Protein AF-A0A7R9DSB8-F1 (afdb_monomer_lite)

Radius of gyration: 21.38 Å; chains: 1; bounding box: 62×58×58 Å

Foldseek 3Di:
DDWDWDDDPNDIDTPGDPDDDPDDDDDDDDDDDLLLLLFLLLLQLVVCLVLLFAEEEEDQCVVVVPHVVSSVVSNVVCCVPPPVVSCVVSVYYYDYDYLVVVVVVQQQAQARHEYEYAAVSLVVVLQVLQVLLPHQQQKWKKWATSVRQDIATAQRDDDPVVQVVCVVVVHDHDDDCSSVVSRVLVVQCSVCVVVVPVVSNVCSVVCVVPPDPPPPPPQSADVVGGGRYFHWYWYFDDDDPDDDDDDDDDDRTTIITITGPDDDDD

Structure (mmCIF, N/CA/C/O backbone):
data_AF-A0A7R9DSB8-F1
#
_entry.id   AF-A0A7R9DSB8-F1
#
loop_
_atom_site.group_PDB
_atom_site.id
_atom_site.type_symbol
_atom_site.label_atom_id
_atom_site.label_alt_id
_atom_site.label_comp_id
_atom_site.label_asym_id
_atom_site.label_entity_id
_atom_site.label_seq_id
_atom_site.pdbx_PDB_ins_code
_atom_site.Cartn_x
_atom_site.Cartn_y
_atom_site.Cartn_z
_atom_site.occupancy
_atom_site.B_iso_or_equiv
_atom_site.auth_seq_id
_atom_site.auth_comp_id
_atom_site.auth_asym_id
_atom_site.auth_atom_id
_atom_site.pdbx_PDB_model_num
ATOM 1 N N . MET A 1 1 ? -16.574 19.931 23.760 1.00 85.69 1 MET A N 1
ATOM 2 C CA . MET A 1 1 ? -17.086 18.549 23.761 1.00 85.69 1 MET A CA 1
ATOM 3 C C . MET A 1 1 ? -17.064 18.017 22.340 1.00 85.69 1 MET A C 1
ATOM 5 O O . MET A 1 1 ? -17.341 18.772 21.414 1.00 85.69 1 MET A O 1
ATOM 9 N N . VAL A 1 2 ? -16.686 16.757 22.176 1.00 91.00 2 VAL A N 1
ATOM 10 C CA . VAL A 1 2 ? -16.618 16.027 20.911 1.00 91.00 2 VAL A CA 1
ATOM 11 C C . VAL A 1 2 ? -17.475 14.790 21.088 1.00 91.00 2 VAL A C 1
ATOM 13 O O . VAL A 1 2 ? -17.248 14.019 22.016 1.00 91.00 2 VAL A O 1
ATOM 16 N N . GLU A 1 3 ? -18.428 14.589 20.191 1.00 91.31 3 GLU A N 1
ATOM 17 C CA . GLU A 1 3 ? -19.316 13.430 20.195 1.00 91.31 3 GLU A CA 1
ATOM 18 C C . GLU A 1 3 ? -19.242 12.727 18.847 1.00 91.31 3 GLU A C 1
ATOM 20 O O . GLU A 1 3 ? -19.126 13.369 17.798 1.00 91.31 3 GLU A O 1
ATOM 25 N N . LEU A 1 4 ? -19.327 11.400 18.873 1.00 89.25 4 LEU A N 1
ATOM 26 C CA . LEU A 1 4 ? -19.440 10.606 17.662 1.00 89.25 4 LEU A CA 1
ATOM 27 C C . LEU A 1 4 ? -20.911 10.274 17.427 1.00 89.25 4 LEU A C 1
ATOM 29 O O . LEU A 1 4 ? -21.553 9.647 18.265 1.00 89.25 4 LEU A O 1
ATOM 33 N N . VAL A 1 5 ? -21.446 10.678 16.275 1.00 89.69 5 VAL A N 1
ATOM 34 C CA . VAL A 1 5 ? -22.861 10.489 15.936 1.00 89.69 5 VAL A CA 1
ATOM 35 C C . VAL A 1 5 ? -22.984 9.704 14.637 1.00 89.69 5 VAL A C 1
ATOM 37 O O . VAL A 1 5 ? -22.462 10.115 13.602 1.00 89.69 5 VAL A O 1
ATOM 40 N N . PHE A 1 6 ? -23.707 8.588 14.681 1.00 87.50 6 PHE A N 1
ATOM 41 C CA . PHE A 1 6 ? -24.053 7.778 13.522 1.00 87.50 6 PHE A CA 1
ATOM 42 C C . PHE A 1 6 ? -25.472 8.107 13.052 1.00 87.50 6 PHE A C 1
ATOM 44 O O . PHE A 1 6 ? -26.418 8.120 13.836 1.00 87.50 6 PHE A O 1
ATOM 51 N N . LYS A 1 7 ? -25.640 8.393 11.758 1.00 89.81 7 LYS A N 1
ATOM 52 C CA . LYS A 1 7 ? -26.945 8.719 11.165 1.00 89.81 7 LYS A CA 1
ATOM 53 C C . LYS A 1 7 ? -27.246 7.768 10.018 1.00 89.81 7 LYS A C 1
ATOM 55 O O . LYS A 1 7 ? -26.471 7.693 9.071 1.00 89.81 7 LYS A O 1
ATOM 60 N N . SER A 1 8 ? -28.380 7.072 10.081 1.00 88.06 8 SER A N 1
ATOM 61 C CA . SER A 1 8 ? -28.815 6.145 9.033 1.00 88.06 8 SER A CA 1
ATOM 62 C C . SER A 1 8 ? -30.339 6.101 8.921 1.00 88.06 8 SER A C 1
ATOM 64 O O . SER A 1 8 ? -31.036 5.926 9.919 1.00 88.06 8 SER A O 1
ATOM 66 N N . GLY A 1 9 ? -30.872 6.282 7.706 1.00 81.56 9 GLY A N 1
ATOM 67 C CA . GLY A 1 9 ? -32.309 6.146 7.421 1.00 81.56 9 GLY A CA 1
ATOM 68 C C . GLY A 1 9 ? -33.225 7.046 8.264 1.00 81.56 9 GLY A C 1
ATOM 69 O O . GLY A 1 9 ? -34.293 6.610 8.679 1.00 81.56 9 GLY A O 1
ATOM 70 N N . GLY A 1 10 ? -32.789 8.268 8.587 1.00 83.62 10 GLY A N 1
ATOM 71 C CA . GLY A 1 10 ? -33.529 9.201 9.451 1.00 83.62 10 GLY A CA 1
ATOM 72 C C . GLY A 1 10 ? -33.374 8.949 10.957 1.00 83.62 10 GLY A C 1
ATOM 73 O O . GLY A 1 10 ? -33.797 9.783 11.753 1.00 83.62 10 GLY A O 1
ATOM 74 N N . LYS A 1 11 ? -32.718 7.856 11.366 1.00 83.00 11 LYS A N 1
ATOM 75 C CA . LYS A 1 11 ? -32.326 7.618 12.760 1.00 83.00 11 LYS A CA 1
ATOM 76 C C . LYS A 1 11 ? -30.968 8.256 13.032 1.00 83.00 11 LYS A C 1
ATOM 78 O O . LYS A 1 11 ? -30.041 8.120 12.235 1.00 83.00 11 LYS A O 1
ATOM 83 N N . THR A 1 12 ? -30.871 8.954 14.158 1.00 87.50 12 THR A N 1
ATOM 84 C CA . THR A 1 12 ? -29.621 9.504 14.688 1.00 87.50 12 THR A CA 1
ATOM 85 C C . THR A 1 12 ? -29.305 8.779 15.987 1.00 87.50 12 THR A C 1
ATOM 87 O O . THR A 1 12 ? -30.125 8.783 16.900 1.00 87.50 12 THR A O 1
ATOM 90 N N . GLU A 1 13 ? -28.134 8.161 16.055 1.00 87.38 13 GLU A N 1
ATOM 91 C CA . GLU A 1 13 ? -27.603 7.486 17.233 1.00 87.38 13 GLU A CA 1
ATOM 92 C C . GLU A 1 13 ? -26.311 8.188 17.653 1.00 87.38 13 GLU A C 1
ATOM 94 O O . GLU A 1 13 ? -25.366 8.295 16.871 1.00 87.38 13 GLU A O 1
ATOM 99 N N . VAL A 1 14 ? -26.264 8.702 18.881 1.00 80.19 14 VAL A N 1
ATOM 100 C CA . VAL A 1 14 ? -25.019 9.212 19.465 1.00 80.19 14 VAL A CA 1
ATOM 101 C C . VAL A 1 14 ? -24.257 8.002 20.000 1.00 80.19 14 VAL A C 1
ATOM 103 O O . VAL A 1 14 ? -24.693 7.372 20.958 1.00 80.19 14 VAL A O 1
ATOM 106 N N . LEU A 1 15 ? -23.141 7.657 19.357 1.00 80.19 15 LEU A N 1
ATOM 107 C CA . LEU A 1 15 ? -22.296 6.519 19.732 1.00 80.19 15 LEU A CA 1
ATOM 108 C C . LEU A 1 15 ? -21.517 6.776 21.032 1.00 80.19 15 LEU A C 1
ATOM 110 O O . LEU A 1 15 ? -21.046 5.827 21.656 1.00 80.19 15 LEU A O 1
ATOM 114 N N . GLY A 1 16 ? -21.387 8.042 21.435 1.00 81.12 16 GLY A N 1
ATOM 115 C CA . GLY A 1 16 ? -20.860 8.449 22.733 1.00 81.12 16 GLY A CA 1
ATOM 116 C C . GLY A 1 16 ? -20.097 9.772 22.694 1.00 81.12 16 GLY A C 1
ATOM 117 O O . GLY A 1 16 ? -19.744 10.282 21.624 1.00 81.12 16 GLY A O 1
ATOM 118 N N . GLU A 1 17 ? -19.820 10.302 23.884 1.00 88.19 17 GLU A N 1
ATOM 119 C CA . GLU A 1 17 ? -18.849 11.378 24.075 1.00 88.19 17 GLU A CA 1
ATOM 120 C C . GLU A 1 17 ? -17.436 10.824 23.844 1.00 88.19 17 GLU A C 1
ATOM 122 O O . GLU A 1 17 ? -17.035 9.823 24.437 1.00 88.19 17 GLU A O 1
ATOM 127 N N . VAL A 1 18 ? -16.687 11.464 22.948 1.00 89.25 18 VAL A N 1
ATOM 128 C CA . VAL A 1 18 ? -15.292 11.124 22.651 1.00 89.25 18 VAL A CA 1
ATOM 129 C C . VAL A 1 18 ? -14.362 11.832 23.631 1.00 89.25 18 VAL A C 1
ATOM 131 O O . VAL A 1 18 ? -13.459 11.204 24.178 1.00 89.25 18 VAL A O 1
ATOM 134 N N . TYR A 1 19 ? -14.552 13.142 23.821 1.00 92.94 19 TYR A N 1
ATOM 135 C CA . TYR A 1 19 ? -13.719 13.953 24.709 1.00 92.94 19 TYR A CA 1
ATOM 136 C C . TYR A 1 19 ? -14.338 15.327 24.990 1.00 92.94 19 TYR A C 1
ATOM 138 O O . TYR A 1 19 ? -14.935 15.942 24.100 1.00 92.94 19 TYR A O 1
ATOM 146 N N . THR A 1 20 ? -14.091 15.883 26.175 1.00 94.31 20 THR A N 1
ATOM 147 C CA . THR A 1 20 ? -14.394 17.283 26.490 1.00 94.31 20 THR A CA 1
ATOM 148 C C . THR A 1 20 ? -13.114 18.074 26.730 1.00 94.31 20 THR A C 1
ATOM 150 O O . THR A 1 20 ? -12.364 17.811 27.661 1.00 94.31 20 THR A O 1
ATOM 153 N N . PHE A 1 21 ? -12.873 19.055 25.857 1.00 94.31 21 PHE A N 1
ATOM 154 C CA . PHE A 1 21 ? -11.739 19.970 25.935 1.00 94.31 21 PHE A CA 1
ATOM 155 C C . PHE A 1 21 ? -11.857 20.927 27.125 1.00 94.31 21 PHE A C 1
ATOM 157 O O . PHE A 1 21 ? -12.858 21.631 27.252 1.00 94.31 21 PHE A O 1
ATOM 164 N N . ASP A 1 22 ? -10.803 20.985 27.933 1.00 94.81 22 ASP A N 1
ATOM 165 C CA . ASP A 1 22 ? -10.562 21.977 28.989 1.00 94.81 22 ASP A CA 1
ATOM 166 C C . ASP A 1 22 ? -9.723 23.177 28.496 1.00 94.81 22 ASP A C 1
ATOM 168 O O . ASP A 1 22 ? -9.614 24.202 29.166 1.00 94.81 22 ASP A O 1
ATOM 172 N N . SER A 1 23 ? -9.142 23.052 27.302 1.00 95.56 23 SER A N 1
ATOM 173 C CA . SER A 1 23 ? -8.258 24.005 26.633 1.00 95.56 23 SER A CA 1
ATOM 174 C C . SER A 1 23 ? -8.308 23.783 25.108 1.00 95.56 23 SER A C 1
ATOM 176 O O . SER A 1 23 ? -8.844 22.765 24.657 1.00 95.56 23 SER A O 1
ATOM 178 N N . PRO A 1 24 ? -7.813 24.715 24.267 1.00 95.19 24 PRO A N 1
ATOM 179 C CA . PRO A 1 24 ? -7.804 24.521 22.816 1.00 95.19 24 PRO A CA 1
ATOM 180 C C . PRO A 1 24 ? -7.087 23.224 22.407 1.00 95.19 24 PRO A C 1
ATOM 182 O O . PRO A 1 24 ? -5.961 22.973 22.825 1.00 95.19 24 PRO A O 1
ATOM 185 N N . GLY A 1 25 ? -7.718 22.421 21.548 1.00 92.25 25 GLY A N 1
ATOM 186 C CA . GLY A 1 25 ? -7.169 21.148 21.082 1.00 92.25 25 GLY A CA 1
ATOM 187 C C . GLY A 1 25 ? -7.739 20.709 19.734 1.00 92.25 25 GLY A C 1
ATOM 188 O O . GLY A 1 25 ? -8.480 21.449 19.087 1.00 92.25 25 GLY A O 1
ATOM 189 N N . VAL A 1 26 ? -7.358 19.508 19.289 1.00 93.62 26 VAL A N 1
ATOM 190 C CA . VAL A 1 26 ? -7.680 18.974 17.954 1.00 93.62 26 VAL A CA 1
ATOM 191 C C . VAL A 1 26 ? -8.176 17.528 18.026 1.00 93.62 26 VAL A C 1
ATOM 193 O O . VAL A 1 26 ? -7.808 16.786 18.934 1.00 93.62 26 VAL A O 1
ATOM 196 N N . VAL A 1 27 ? -9.001 17.122 17.056 1.00 91.81 27 VAL A N 1
ATOM 197 C CA . VAL A 1 27 ? -9.513 15.748 16.898 1.00 91.81 27 VAL A CA 1
ATOM 198 C C . VAL A 1 27 ? -9.282 15.271 15.472 1.00 91.81 27 VAL A C 1
ATOM 200 O O . VAL A 1 27 ? -9.459 16.033 14.524 1.00 91.81 27 VAL A O 1
ATOM 203 N N . LEU A 1 28 ? -8.942 13.990 15.330 1.00 88.88 28 LEU A N 1
ATOM 204 C CA . LEU A 1 28 ? -8.838 13.294 14.053 1.00 88.88 28 LEU A CA 1
ATOM 205 C C . LEU A 1 28 ? -9.862 12.154 13.996 1.00 88.88 28 LEU A C 1
ATOM 207 O O . LEU A 1 28 ? -9.950 11.350 14.922 1.00 88.88 28 LEU A O 1
ATOM 211 N N . ALA A 1 29 ? -10.594 12.059 12.888 1.00 85.62 29 ALA A N 1
ATOM 212 C CA . ALA A 1 29 ? -11.451 10.922 12.568 1.00 85.62 29 ALA A CA 1
ATOM 213 C C . ALA A 1 29 ? -10.976 10.275 11.263 1.00 85.62 29 ALA A C 1
ATOM 215 O O . ALA A 1 29 ? -10.678 10.967 10.290 1.00 85.62 29 ALA A O 1
ATOM 216 N N . MET A 1 30 ? -10.915 8.945 11.243 1.00 84.75 30 MET A N 1
ATOM 217 C CA . MET A 1 30 ? -10.486 8.152 10.090 1.00 84.75 30 MET A CA 1
ATOM 218 C C . MET A 1 30 ? -11.495 7.033 9.843 1.00 84.75 30 MET A C 1
ATOM 220 O O . MET A 1 30 ? -12.025 6.454 10.791 1.00 84.75 30 MET A O 1
ATOM 224 N N . TYR A 1 31 ? -11.755 6.715 8.576 1.00 85.50 31 TYR A N 1
ATOM 225 C CA . TYR A 1 31 ? -12.647 5.623 8.201 1.00 85.50 31 TYR A CA 1
ATOM 226 C C . TYR A 1 31 ? -12.156 4.927 6.935 1.00 85.50 31 TYR A C 1
ATOM 228 O O . TYR A 1 31 ? -11.574 5.550 6.049 1.00 85.50 31 TYR A O 1
ATOM 236 N N . ASN A 1 32 ? -12.463 3.636 6.839 1.00 89.19 32 ASN A N 1
ATOM 237 C CA . ASN A 1 32 ? -12.324 2.848 5.624 1.00 89.19 32 ASN A CA 1
ATOM 238 C C . ASN A 1 32 ? -13.536 1.938 5.492 1.00 89.19 32 ASN A C 1
ATOM 240 O O . ASN A 1 32 ? -14.127 1.518 6.485 1.00 89.19 32 ASN A O 1
ATOM 244 N N . THR A 1 33 ? -13.903 1.639 4.252 1.00 89.62 33 THR A N 1
ATOM 245 C CA . THR A 1 33 ? -14.970 0.679 3.963 1.00 89.62 33 THR A CA 1
ATOM 246 C C . THR A 1 33 ? -14.363 -0.696 3.741 1.00 89.62 33 THR A C 1
ATOM 248 O O . THR A 1 33 ? -13.279 -0.798 3.162 1.00 89.62 33 THR A O 1
ATOM 251 N N . ASP A 1 34 ? -15.080 -1.758 4.101 1.00 91.56 34 ASP A N 1
ATOM 252 C CA . ASP A 1 34 ? -14.636 -3.125 3.810 1.00 91.56 34 ASP A CA 1
ATOM 253 C C . ASP A 1 34 ? -14.322 -3.302 2.319 1.00 91.56 34 ASP A C 1
ATOM 255 O O . ASP A 1 34 ? -13.277 -3.841 1.974 1.00 91.56 34 ASP A O 1
ATOM 259 N N . LYS A 1 35 ? -15.149 -2.733 1.429 1.00 89.25 35 LYS A N 1
ATOM 260 C CA . LYS A 1 35 ? -14.905 -2.737 -0.022 1.00 89.25 35 LYS A CA 1
ATOM 261 C C . LYS A 1 35 ? -13.534 -2.150 -0.382 1.00 89.25 35 LYS A C 1
ATOM 263 O O . LYS A 1 35 ? -12.820 -2.727 -1.197 1.00 89.25 35 LYS A O 1
ATOM 268 N N . SER A 1 36 ? -13.156 -1.017 0.217 1.00 86.31 36 SER A N 1
ATOM 269 C CA . SER A 1 36 ? -11.840 -0.402 -0.024 1.00 86.31 36 SER A CA 1
ATOM 270 C C . SER A 1 36 ? -10.685 -1.256 0.507 1.00 86.31 36 SER A C 1
ATOM 272 O O . SER A 1 36 ? -9.657 -1.365 -0.155 1.00 86.31 36 SER A O 1
ATOM 274 N N . ILE A 1 37 ? -10.868 -1.917 1.654 1.00 91.06 37 ILE A N 1
ATOM 275 C CA . ILE A 1 37 ? -9.857 -2.804 2.242 1.00 91.06 37 ILE A CA 1
ATOM 276 C C . ILE A 1 37 ? -9.677 -4.052 1.369 1.00 91.06 37 ILE A C 1
ATOM 278 O O . ILE A 1 37 ? -8.550 -4.446 1.085 1.00 91.06 37 ILE A O 1
ATOM 282 N N . GLN A 1 38 ? -10.776 -4.637 0.885 1.00 91.94 38 GLN A N 1
ATOM 283 C CA . GLN A 1 38 ? -10.755 -5.790 -0.016 1.00 91.94 38 GLN A CA 1
ATOM 284 C C . GLN A 1 38 ? -10.049 -5.458 -1.336 1.00 91.94 38 GLN A C 1
ATOM 286 O O . GLN A 1 38 ? -9.175 -6.202 -1.778 1.00 91.94 38 GLN A O 1
ATOM 291 N N . ALA A 1 39 ? -10.383 -4.314 -1.943 1.00 86.75 39 ALA A N 1
ATOM 292 C CA . ALA A 1 39 ? -9.722 -3.810 -3.146 1.00 86.75 39 ALA A CA 1
ATOM 293 C C . ALA A 1 39 ? -8.205 -3.654 -2.941 1.00 86.75 39 ALA A C 1
ATOM 295 O O . ALA A 1 39 ? -7.413 -4.135 -3.754 1.00 86.75 39 ALA A O 1
ATOM 296 N N . PHE A 1 40 ? -7.808 -3.045 -1.822 1.00 87.69 40 PHE A N 1
ATOM 297 C CA . PHE A 1 40 ? -6.407 -2.892 -1.442 1.00 87.69 40 PHE A CA 1
ATOM 298 C C . PHE A 1 40 ? -5.704 -4.246 -1.250 1.00 87.69 40 PHE A C 1
ATOM 300 O O . PHE A 1 40 ? -4.579 -4.420 -1.723 1.00 87.69 40 PHE A O 1
ATOM 307 N N . ALA A 1 41 ? -6.366 -5.226 -0.630 1.00 92.56 41 ALA A N 1
ATOM 308 C CA . ALA A 1 41 ? -5.818 -6.567 -0.452 1.00 92.56 41 ALA A CA 1
ATOM 309 C C . ALA A 1 41 ? -5.588 -7.270 -1.797 1.00 92.56 41 ALA A C 1
ATOM 311 O O . ALA A 1 41 ? -4.480 -7.730 -2.067 1.00 92.56 41 ALA A O 1
ATOM 312 N N . HIS A 1 42 ? -6.593 -7.289 -2.680 1.00 91.44 42 HIS A N 1
ATOM 313 C CA . HIS A 1 42 ? -6.479 -7.891 -4.014 1.00 91.44 42 HIS A CA 1
ATOM 314 C C . HIS A 1 42 ? -5.338 -7.284 -4.834 1.00 91.44 42 HIS A C 1
ATOM 316 O O . HIS A 1 42 ? -4.541 -8.025 -5.412 1.00 91.44 42 HIS A O 1
ATOM 322 N N . ALA A 1 43 ? -5.221 -5.952 -4.842 1.00 86.81 43 ALA A N 1
ATOM 323 C CA . ALA A 1 43 ? -4.117 -5.271 -5.513 1.00 86.81 43 ALA A CA 1
ATOM 324 C C . ALA A 1 43 ? -2.759 -5.725 -4.949 1.00 86.81 43 ALA A C 1
ATOM 326 O O . ALA A 1 43 ? -1.822 -5.976 -5.708 1.00 86.81 43 ALA A O 1
ATOM 327 N N . ASN A 1 44 ? -2.667 -5.901 -3.628 1.00 90.00 44 ASN A N 1
ATOM 328 C CA . ASN A 1 44 ? -1.441 -6.346 -2.981 1.00 90.00 44 ASN A CA 1
ATOM 329 C C . ASN A 1 44 ? -1.029 -7.773 -3.338 1.00 90.00 44 ASN A C 1
ATOM 331 O O . ASN A 1 44 ? 0.118 -8.010 -3.723 1.00 90.00 44 ASN A O 1
ATOM 335 N N . PHE A 1 45 ? -1.971 -8.712 -3.256 1.00 93.69 45 PHE A N 1
ATOM 336 C CA . PHE A 1 45 ? -1.721 -10.108 -3.606 1.00 93.69 45 PHE A CA 1
ATOM 337 C C . PHE A 1 45 ? -1.314 -10.258 -5.075 1.00 93.69 45 PHE A C 1
ATOM 339 O O . PHE A 1 45 ? -0.344 -10.952 -5.371 1.00 93.69 45 PHE A O 1
ATOM 346 N N . GLN A 1 46 ? -1.990 -9.562 -5.995 1.00 88.88 46 GLN A N 1
ATOM 347 C CA . GLN A 1 46 ? -1.647 -9.603 -7.421 1.00 88.88 46 GLN A CA 1
ATOM 348 C C . GLN A 1 46 ? -0.230 -9.093 -7.699 1.00 88.88 46 GLN A C 1
ATOM 350 O O . GLN A 1 46 ? 0.494 -9.678 -8.507 1.00 88.88 46 GLN A O 1
ATOM 355 N N . VAL A 1 47 ? 0.196 -8.017 -7.033 1.00 86.12 47 VAL A N 1
ATOM 356 C CA . VAL A 1 47 ? 1.557 -7.497 -7.214 1.00 86.12 47 VAL A CA 1
ATOM 357 C C . VAL A 1 47 ? 2.598 -8.440 -6.623 1.00 86.12 47 VAL A C 1
ATOM 359 O O . VAL A 1 47 ? 3.600 -8.702 -7.289 1.00 86.12 47 VAL A O 1
ATOM 362 N N . ALA A 1 48 ? 2.350 -9.004 -5.440 1.00 91.00 48 ALA A N 1
ATOM 363 C CA . ALA A 1 48 ? 3.213 -10.021 -4.841 1.00 91.00 48 ALA A CA 1
ATOM 364 C C . ALA A 1 48 ? 3.400 -11.228 -5.780 1.00 91.00 48 ALA A C 1
ATOM 366 O O . ALA A 1 48 ? 4.527 -11.634 -6.063 1.00 91.00 48 ALA A O 1
ATOM 367 N N . ILE A 1 49 ? 2.311 -11.714 -6.381 1.00 92.00 49 ILE A N 1
ATOM 368 C CA . ILE A 1 49 ? 2.305 -12.790 -7.384 1.00 92.00 49 ILE A CA 1
ATOM 369 C C . ILE A 1 49 ? 3.096 -12.423 -8.643 1.00 92.00 49 ILE A C 1
ATOM 371 O O . ILE A 1 49 ? 3.900 -13.228 -9.130 1.00 92.00 49 ILE A O 1
ATOM 375 N N . LYS A 1 50 ? 2.868 -11.218 -9.183 1.00 86.75 50 LYS A N 1
ATOM 376 C CA . LYS A 1 50 ? 3.524 -10.722 -10.403 1.00 86.75 50 LYS A CA 1
ATOM 377 C C . LYS A 1 50 ? 5.028 -10.557 -10.202 1.00 86.75 50 LYS A C 1
ATOM 379 O O . LYS A 1 50 ? 5.802 -10.849 -11.108 1.00 86.75 50 LYS A O 1
ATOM 384 N N . LYS A 1 51 ? 5.437 -10.078 -9.026 1.00 84.44 51 LYS A N 1
ATOM 385 C CA . LYS A 1 51 ? 6.843 -9.874 -8.648 1.00 84.44 51 LYS A CA 1
ATOM 386 C C . LYS A 1 51 ? 7.504 -11.138 -8.098 1.00 84.44 51 LYS A C 1
ATOM 388 O O . LYS A 1 51 ? 8.722 -11.163 -7.980 1.00 84.44 51 LYS A O 1
ATOM 393 N N . ASN A 1 52 ? 6.716 -12.172 -7.808 1.00 92.88 52 ASN A N 1
ATOM 394 C CA . ASN A 1 52 ? 7.154 -13.391 -7.141 1.00 92.88 52 ASN A CA 1
ATOM 395 C C . ASN A 1 52 ? 7.821 -13.118 -5.782 1.00 92.88 52 ASN A C 1
ATOM 397 O O . ASN A 1 52 ? 8.876 -13.671 -5.477 1.00 92.88 52 ASN A O 1
ATOM 401 N N . TYR A 1 53 ? 7.205 -12.247 -4.983 1.00 93.56 53 TYR A N 1
ATOM 402 C CA . TYR A 1 53 ? 7.679 -11.852 -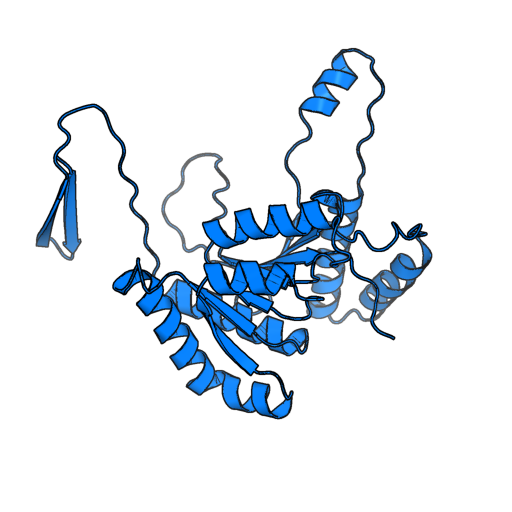3.658 1.00 93.56 53 TYR A CA 1
ATOM 403 C C . TYR A 1 53 ? 6.655 -12.199 -2.573 1.00 93.56 53 TYR A C 1
ATOM 405 O O . TYR A 1 53 ? 5.455 -12.167 -2.847 1.00 93.56 53 TYR A O 1
ATOM 413 N N . PRO A 1 54 ? 7.098 -12.495 -1.337 1.00 95.44 54 PRO A N 1
ATOM 414 C CA . PRO A 1 54 ? 6.194 -12.598 -0.201 1.00 95.44 54 PRO A CA 1
ATOM 415 C C . PRO A 1 54 ? 5.485 -11.263 0.064 1.00 95.44 54 PRO A C 1
ATOM 417 O O . PRO A 1 54 ? 6.013 -10.190 -0.242 1.00 95.44 54 PRO A O 1
ATOM 420 N N . LEU A 1 55 ? 4.289 -11.346 0.648 1.00 96.50 55 LEU A N 1
ATOM 421 C CA . LEU A 1 55 ? 3.462 -10.204 1.029 1.00 96.50 55 LEU A CA 1
ATOM 422 C C . LEU A 1 55 ? 3.374 -10.096 2.549 1.00 96.50 55 LEU A C 1
ATOM 424 O O . LEU A 1 55 ? 2.972 -11.042 3.222 1.00 96.50 55 LEU A O 1
ATOM 428 N N . ILE A 1 56 ? 3.668 -8.916 3.079 1.00 96.38 56 ILE A N 1
ATOM 429 C CA . ILE A 1 56 ? 3.586 -8.633 4.508 1.00 96.38 56 ILE A CA 1
ATOM 430 C C . ILE A 1 56 ? 2.613 -7.477 4.714 1.00 96.38 56 ILE A C 1
ATOM 432 O O . ILE A 1 56 ? 2.887 -6.359 4.281 1.00 96.38 56 ILE A O 1
ATOM 436 N N . LEU A 1 57 ? 1.479 -7.729 5.372 1.00 97.06 57 LEU A N 1
ATOM 437 C CA . LEU A 1 57 ? 0.604 -6.662 5.862 1.00 97.06 57 LEU A CA 1
ATOM 438 C C . LEU A 1 57 ? 1.095 -6.209 7.230 1.00 97.06 57 LEU A C 1
ATOM 440 O O . LEU A 1 57 ? 1.207 -7.024 8.146 1.00 97.06 57 LEU A O 1
ATOM 444 N N . SER A 1 58 ? 1.297 -4.904 7.403 1.00 95.19 58 SER A N 1
ATOM 445 C CA . SER A 1 58 ? 1.622 -4.348 8.711 1.00 95.19 58 SER A CA 1
ATOM 446 C C . SER A 1 58 ? 0.558 -3.426 9.264 1.00 95.19 58 SER A C 1
ATOM 448 O O . SER A 1 58 ? 0.089 -2.505 8.599 1.00 95.19 58 SER A O 1
ATOM 450 N N . THR A 1 59 ? 0.206 -3.655 10.528 1.00 94.75 59 THR A N 1
ATOM 451 C CA . THR A 1 59 ? -0.727 -2.804 11.273 1.00 94.75 59 THR A CA 1
ATOM 452 C C . THR A 1 59 ? -0.278 -2.639 12.726 1.00 94.75 59 THR A C 1
ATOM 454 O O . THR A 1 59 ? 0.709 -3.229 13.158 1.00 94.75 59 THR A O 1
ATOM 457 N N . LYS A 1 60 ? -0.992 -1.831 13.510 1.00 93.56 60 LYS A N 1
ATOM 458 C CA . LYS A 1 60 ? -0.809 -1.698 14.958 1.00 93.56 60 LYS A CA 1
ATOM 459 C C . LYS A 1 60 ? -2.088 -2.127 15.683 1.00 93.56 60 LYS A C 1
ATOM 461 O O . LYS A 1 60 ? -2.624 -1.406 16.525 1.00 93.56 60 LYS A O 1
ATOM 466 N N . ASN A 1 61 ? -2.586 -3.327 15.373 1.00 89.94 61 ASN A N 1
ATOM 467 C CA . ASN A 1 61 ? -3.831 -3.872 15.936 1.00 89.94 61 ASN A CA 1
ATOM 468 C C . ASN A 1 61 ? -3.793 -4.116 17.457 1.00 89.94 61 ASN A C 1
ATOM 470 O O . ASN A 1 61 ? -4.837 -4.352 18.057 1.00 89.94 61 ASN A O 1
ATOM 474 N N . THR A 1 62 ? -2.634 -4.023 18.109 1.00 88.88 62 THR A N 1
ATOM 475 C CA . THR A 1 62 ? -2.544 -3.987 19.578 1.00 88.88 62 THR A CA 1
ATOM 476 C C . THR A 1 62 ? -3.097 -2.684 20.165 1.00 88.88 62 THR A C 1
ATOM 478 O O . THR A 1 62 ? -3.689 -2.712 21.244 1.00 88.88 62 THR A O 1
ATOM 481 N N . ILE A 1 63 ? -2.963 -1.571 19.433 1.00 91.62 63 ILE A N 1
ATOM 482 C CA . ILE A 1 63 ? -3.466 -0.240 19.800 1.00 91.62 63 ILE A CA 1
ATOM 483 C C . ILE A 1 63 ? -4.831 0.006 19.147 1.00 91.62 63 ILE A C 1
ATOM 485 O O . ILE A 1 63 ? -5.816 0.277 19.830 1.00 91.62 63 ILE A O 1
ATOM 489 N N . LEU A 1 64 ? -4.929 -0.172 17.827 1.00 90.31 64 LEU A N 1
ATOM 490 C CA . LEU A 1 64 ? -6.153 0.045 17.052 1.00 90.31 64 LEU A CA 1
ATOM 491 C C . LEU A 1 64 ? -6.929 -1.262 16.851 1.00 90.31 64 LEU A C 1
ATOM 493 O O . LEU A 1 64 ? -7.183 -1.679 15.724 1.00 90.31 64 LEU A O 1
ATOM 497 N N . LYS A 1 65 ? -7.324 -1.920 17.949 1.00 90.56 65 LYS A N 1
ATOM 498 C CA . LYS A 1 65 ? -7.895 -3.285 17.935 1.00 90.56 65 LYS A CA 1
ATOM 499 C C . LYS A 1 65 ? -9.008 -3.500 16.912 1.00 90.56 65 LYS A C 1
ATOM 501 O O . LYS A 1 65 ? -8.976 -4.486 16.188 1.00 90.56 65 LYS A O 1
ATOM 506 N N . ARG A 1 66 ? -9.986 -2.590 16.847 1.00 90.56 66 ARG A N 1
ATOM 507 C CA . ARG A 1 66 ? -11.125 -2.719 15.922 1.00 90.56 66 ARG A CA 1
ATOM 508 C C . ARG A 1 66 ? -10.752 -2.338 14.493 1.00 90.56 66 ARG A C 1
ATOM 510 O O . ARG A 1 66 ? -11.010 -3.099 13.572 1.00 90.56 66 ARG A O 1
ATOM 517 N N . TYR A 1 67 ? -10.142 -1.169 14.322 1.00 91.69 67 TYR A N 1
ATOM 518 C CA . TYR A 1 67 ? -9.846 -0.618 13.001 1.00 91.69 67 TYR A CA 1
ATOM 519 C C . TYR A 1 67 ? -8.767 -1.438 12.277 1.00 91.69 67 TYR A C 1
ATOM 521 O O . TYR A 1 67 ? -9.025 -1.982 11.209 1.00 91.69 67 TYR A O 1
ATOM 529 N N . ASP A 1 68 ? -7.605 -1.646 12.899 1.00 93.94 68 ASP A N 1
ATOM 530 C CA . ASP A 1 68 ? -6.524 -2.445 12.309 1.00 93.94 68 ASP A CA 1
ATOM 531 C C . ASP A 1 68 ? -6.809 -3.952 12.353 1.00 93.94 68 ASP A C 1
ATOM 533 O O . ASP A 1 68 ? -6.302 -4.696 11.512 1.00 93.94 68 ASP A O 1
ATOM 537 N N . GLY A 1 69 ? -7.629 -4.408 13.308 1.00 95.44 69 GLY A N 1
ATOM 538 C CA . GLY A 1 69 ? -8.150 -5.776 13.317 1.00 95.44 69 GLY A CA 1
ATOM 539 C C . GLY A 1 69 ? -8.967 -6.068 12.062 1.00 95.44 69 GLY A C 1
ATOM 540 O O . GLY A 1 69 ? -8.723 -7.075 11.408 1.00 95.44 69 GLY A O 1
ATOM 541 N N . ARG A 1 70 ? -9.834 -5.135 11.639 1.00 95.50 70 ARG A N 1
ATOM 542 C CA . ARG A 1 70 ? -10.649 -5.318 10.430 1.00 95.50 70 ARG A CA 1
ATOM 543 C C . ARG A 1 70 ? -9.808 -5.460 9.160 1.00 95.50 70 ARG A C 1
ATOM 545 O O . ARG A 1 70 ? -10.131 -6.294 8.321 1.00 95.50 70 ARG A O 1
ATOM 552 N N . PHE A 1 71 ? -8.714 -4.703 9.037 1.00 95.56 71 PHE A N 1
ATOM 553 C CA . PHE A 1 71 ? -7.752 -4.880 7.940 1.00 95.56 71 PHE A CA 1
ATOM 554 C C . PHE A 1 71 ? -7.122 -6.273 7.954 1.00 95.56 71 PHE A C 1
ATOM 556 O O . PHE A 1 71 ? -7.098 -6.941 6.922 1.00 95.56 71 PHE A O 1
ATOM 563 N N . LYS A 1 72 ? -6.638 -6.710 9.123 1.00 96.62 72 LYS A N 1
AT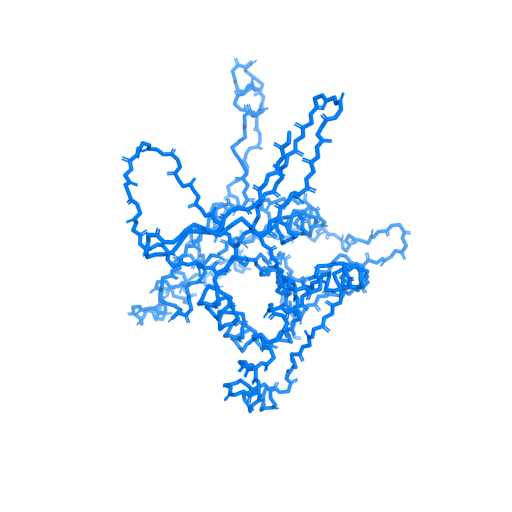OM 564 C CA . LYS A 1 72 ? -6.015 -8.025 9.297 1.00 96.62 72 LYS A CA 1
ATOM 565 C C . LYS A 1 72 ? -6.970 -9.151 8.899 1.00 96.62 72 LYS A C 1
ATOM 567 O O . LYS A 1 72 ? -6.583 -10.024 8.128 1.00 96.62 72 LYS A O 1
ATOM 572 N N . ASP A 1 73 ? -8.199 -9.103 9.403 1.00 97.75 73 ASP A N 1
ATOM 573 C CA . ASP A 1 73 ? -9.196 -10.149 9.185 1.00 97.75 73 ASP A CA 1
ATOM 574 C C . ASP A 1 73 ? -9.584 -10.229 7.701 1.00 97.75 73 ASP A C 1
ATOM 576 O O . ASP A 1 73 ? -9.515 -11.302 7.109 1.00 97.75 73 ASP A O 1
ATOM 580 N N . ILE A 1 74 ? -9.865 -9.089 7.053 1.00 97.81 74 ILE A N 1
ATOM 581 C CA . ILE A 1 74 ? -10.207 -9.051 5.620 1.00 97.81 74 ILE A CA 1
ATOM 582 C C . ILE A 1 74 ? -9.060 -9.576 4.746 1.00 97.81 74 ILE A C 1
ATOM 584 O O . ILE A 1 74 ? -9.302 -10.333 3.805 1.00 97.81 74 ILE A O 1
ATOM 588 N N . PHE A 1 75 ? -7.812 -9.186 5.025 1.00 98.00 75 PHE A N 1
ATOM 589 C CA . PHE A 1 75 ? -6.669 -9.687 4.259 1.00 98.00 75 PHE A CA 1
ATOM 590 C C . PHE A 1 75 ? -6.486 -11.197 4.431 1.00 98.00 75 PHE A C 1
ATOM 592 O O . PHE A 1 75 ? -6.213 -11.885 3.449 1.00 98.00 75 PHE A O 1
ATOM 599 N N . GLN A 1 76 ? -6.649 -11.709 5.655 1.00 98.38 76 GLN A N 1
ATOM 600 C CA . GLN A 1 76 ? -6.547 -13.138 5.936 1.00 98.38 76 GLN A CA 1
ATOM 601 C C . GLN A 1 76 ? -7.643 -13.929 5.208 1.00 98.38 76 GLN A C 1
ATOM 603 O O . GLN A 1 76 ? -7.336 -14.904 4.524 1.00 98.38 76 GLN A O 1
ATOM 608 N N . GLU A 1 77 ? -8.896 -13.473 5.286 1.00 98.38 77 GLU A N 1
ATOM 609 C CA . GLU A 1 77 ? -10.033 -14.089 4.592 1.00 98.38 77 GLU A CA 1
ATOM 610 C C . GLU A 1 77 ? -9.803 -14.151 3.072 1.00 98.38 77 GLU A C 1
ATOM 612 O O . GLU A 1 77 ? -10.013 -15.193 2.447 1.00 98.38 77 GLU A O 1
ATOM 617 N N . ILE A 1 78 ? -9.332 -13.053 2.468 1.00 98.00 78 ILE A N 1
ATOM 618 C CA . ILE A 1 78 ? -9.023 -12.997 1.032 1.00 98.00 78 ILE A CA 1
ATOM 619 C C . ILE A 1 78 ? -7.858 -13.921 0.676 1.00 98.00 78 ILE A C 1
ATOM 621 O O . ILE A 1 78 ? -7.927 -14.626 -0.333 1.00 98.00 78 ILE A O 1
ATOM 625 N N . TYR A 1 79 ? -6.791 -13.935 1.477 1.00 98.38 79 TYR A N 1
ATOM 626 C CA . TYR A 1 79 ? -5.647 -14.810 1.236 1.00 98.38 79 TYR A CA 1
ATOM 627 C C . TYR A 1 79 ? -6.079 -16.275 1.180 1.00 98.38 79 TYR A C 1
ATOM 629 O O . TYR A 1 79 ? -5.827 -16.958 0.186 1.00 98.38 79 TYR A O 1
ATOM 637 N N . GLU A 1 80 ? -6.779 -16.738 2.216 1.00 98.38 80 GLU A N 1
ATOM 638 C CA . GLU A 1 80 ? -7.223 -18.127 2.337 1.00 98.38 80 GLU A CA 1
ATOM 639 C C . GLU A 1 80 ? -8.176 -18.528 1.213 1.00 98.38 80 GLU A C 1
ATOM 641 O O . GLU A 1 80 ? -8.037 -19.611 0.644 1.00 98.38 80 GLU A O 1
ATOM 646 N N . LYS A 1 81 ? -9.118 -17.645 0.868 1.00 98.06 81 LYS A N 1
ATOM 647 C CA . LYS A 1 81 ? -10.150 -17.926 -0.130 1.00 98.06 81 LYS A CA 1
ATOM 648 C C . LYS A 1 81 ? -9.637 -17.868 -1.567 1.00 98.06 81 LYS A C 1
ATOM 650 O O . LYS A 1 81 ? -10.095 -18.649 -2.399 1.00 98.06 81 LYS A O 1
ATOM 655 N N . ASN A 1 82 ? -8.757 -16.917 -1.886 1.00 97.38 82 ASN A N 1
ATOM 656 C CA . ASN A 1 82 ? -8.460 -16.556 -3.274 1.00 97.38 82 ASN A CA 1
ATOM 657 C C . ASN A 1 82 ? -7.009 -16.794 -3.702 1.00 97.38 82 ASN A C 1
ATOM 659 O O . ASN A 1 82 ? -6.793 -17.047 -4.883 1.00 97.38 82 ASN A O 1
ATOM 663 N N . TYR A 1 83 ? -6.031 -16.712 -2.794 1.00 97.19 83 TYR A N 1
ATOM 664 C CA . TYR A 1 83 ? -4.617 -16.594 -3.186 1.00 97.19 83 TYR A CA 1
ATOM 665 C C . TYR A 1 83 ? -3.693 -17.663 -2.614 1.00 97.19 83 TYR A C 1
ATOM 667 O O . TYR A 1 83 ? -2.623 -17.888 -3.174 1.00 97.19 83 TYR A O 1
ATOM 675 N N . ARG A 1 84 ? -4.094 -18.356 -1.544 1.00 97.94 84 ARG A N 1
ATOM 676 C CA . ARG A 1 84 ? -3.260 -19.347 -0.855 1.00 97.94 84 ARG A CA 1
ATOM 677 C C . ARG A 1 84 ? -2.649 -20.374 -1.807 1.00 97.94 84 ARG A C 1
ATOM 679 O O . ARG A 1 84 ? -1.444 -20.591 -1.768 1.00 97.94 84 ARG A O 1
ATOM 686 N N . LYS A 1 85 ? -3.466 -20.955 -2.689 1.00 98.00 85 LYS A N 1
ATOM 687 C CA . LYS A 1 85 ? -3.014 -21.971 -3.649 1.00 98.00 85 LYS A CA 1
ATOM 688 C C . LYS A 1 85 ? -1.917 -21.437 -4.577 1.00 98.00 85 LYS A C 1
ATOM 690 O O . LYS A 1 85 ? -0.889 -22.078 -4.747 1.00 98.00 85 LYS A O 1
ATOM 695 N N . GLU A 1 86 ? -2.114 -20.247 -5.136 1.00 96.88 86 GLU A N 1
ATOM 696 C CA . GLU A 1 86 ? -1.147 -19.634 -6.052 1.00 96.88 86 GLU A CA 1
ATOM 697 C C . GLU A 1 86 ? 0.148 -19.217 -5.332 1.00 96.88 86 GLU A C 1
ATOM 699 O O . GLU A 1 86 ? 1.243 -19.355 -5.879 1.00 96.88 86 GLU A O 1
ATOM 704 N N . PHE A 1 87 ? 0.044 -18.756 -4.082 1.00 98.00 87 PHE A N 1
ATOM 705 C CA . PHE A 1 87 ? 1.201 -18.455 -3.237 1.00 98.00 87 PHE A CA 1
ATOM 706 C C . PHE A 1 87 ? 2.024 -19.714 -2.929 1.00 98.00 87 PHE A C 1
ATOM 708 O O . PHE A 1 87 ? 3.248 -19.696 -3.079 1.00 98.00 87 PHE A O 1
ATOM 715 N N . GLU A 1 88 ? 1.360 -20.821 -2.580 1.00 97.50 88 GLU A N 1
ATOM 716 C CA . GLU A 1 88 ? 1.993 -22.124 -2.344 1.00 97.50 88 GLU A CA 1
ATOM 717 C C . GLU A 1 88 ? 2.693 -22.652 -3.612 1.00 97.50 88 GLU A C 1
ATOM 719 O O . GLU A 1 88 ? 3.849 -23.074 -3.545 1.00 97.50 88 GLU A O 1
ATOM 724 N N . GLU A 1 89 ? 2.052 -22.549 -4.782 1.00 97.62 89 GLU A N 1
ATOM 725 C CA . GLU A 1 89 ? 2.637 -22.929 -6.079 1.00 97.62 89 GLU A CA 1
ATOM 726 C C . GLU A 1 89 ? 3.899 -22.115 -6.415 1.00 97.62 89 GLU A C 1
ATOM 728 O O . GLU A 1 89 ? 4.893 -22.660 -6.902 1.00 97.62 89 GLU A O 1
ATOM 733 N N . LYS A 1 90 ? 3.889 -20.813 -6.108 1.00 97.00 90 LYS A N 1
ATOM 734 C CA . LYS A 1 90 ? 5.025 -19.896 -6.305 1.00 97.00 90 LYS A CA 1
ATOM 735 C C . LYS A 1 90 ? 6.072 -19.946 -5.193 1.00 97.00 90 LYS A C 1
ATOM 737 O O . LYS A 1 90 ? 7.115 -19.305 -5.322 1.00 97.00 90 LYS A O 1
ATOM 742 N N . LYS A 1 91 ? 5.828 -20.716 -4.126 1.00 97.50 91 LYS A N 1
ATOM 743 C CA . LYS A 1 91 ? 6.680 -20.800 -2.926 1.00 97.50 91 LYS A CA 1
ATOM 744 C C . LYS A 1 91 ? 6.921 -19.434 -2.266 1.00 97.50 91 LYS A C 1
ATOM 746 O O . LYS A 1 91 ? 7.999 -19.175 -1.736 1.00 97.50 91 LYS A O 1
ATOM 751 N N . ILE A 1 92 ? 5.911 -18.569 -2.302 1.00 97.19 92 ILE A N 1
ATOM 752 C CA . ILE A 1 92 ? 5.867 -17.288 -1.587 1.00 97.19 92 ILE A CA 1
ATOM 753 C C . ILE A 1 92 ? 4.810 -17.367 -0.483 1.00 97.19 92 ILE A C 1
ATOM 755 O O . ILE A 1 92 ? 3.968 -18.261 -0.482 1.00 97.19 92 ILE A O 1
ATOM 759 N N . TYR A 1 93 ? 4.846 -16.447 0.477 1.00 97.19 93 TYR A N 1
ATOM 760 C CA . TYR A 1 93 ? 3.940 -16.472 1.624 1.00 97.19 93 TYR A CA 1
ATOM 761 C C . TYR A 1 93 ? 3.287 -15.113 1.869 1.00 97.19 93 TYR A C 1
ATOM 763 O O . TYR A 1 93 ? 3.796 -14.072 1.447 1.00 97.19 93 TYR A O 1
ATOM 771 N N . TYR A 1 94 ? 2.152 -15.149 2.560 1.00 98.06 94 TYR A N 1
ATOM 772 C CA . TYR A 1 94 ? 1.510 -13.986 3.152 1.00 98.06 94 TYR A CA 1
ATOM 773 C C . TYR A 1 94 ? 1.620 -14.068 4.672 1.00 98.06 94 TYR A C 1
ATOM 775 O O . TYR A 1 94 ? 1.375 -15.125 5.254 1.00 98.06 94 TYR A O 1
ATOM 783 N N . GLU A 1 95 ? 1.962 -12.954 5.311 1.00 96.50 95 GLU A N 1
ATOM 784 C CA . GLU A 1 95 ? 1.911 -12.836 6.764 1.00 96.50 95 GLU A CA 1
ATOM 785 C C . GLU A 1 95 ? 1.433 -11.452 7.214 1.00 96.50 95 GLU A C 1
ATOM 787 O O . GLU A 1 95 ? 1.625 -10.438 6.538 1.00 96.50 95 GLU A O 1
ATOM 792 N N . HIS A 1 96 ? 0.822 -11.409 8.397 1.00 96.94 96 HIS A N 1
ATOM 793 C CA . HIS A 1 96 ? 0.556 -10.169 9.119 1.00 96.94 96 HIS A CA 1
ATOM 794 C C . HIS A 1 96 ? 1.635 -9.955 10.184 1.00 96.94 96 HIS A C 1
ATOM 796 O O . HIS A 1 96 ? 1.947 -10.875 10.939 1.00 96.94 96 HIS A O 1
ATOM 802 N N . ARG A 1 97 ? 2.174 -8.734 10.270 1.00 95.31 97 ARG A N 1
ATOM 803 C CA . ARG A 1 97 ? 3.129 -8.314 11.309 1.00 95.31 97 ARG A CA 1
ATOM 804 C C . ARG A 1 97 ? 2.729 -6.990 11.943 1.00 95.31 97 ARG A C 1
ATOM 806 O O . ARG A 1 97 ? 1.989 -6.195 11.364 1.00 95.31 97 ARG A O 1
ATOM 813 N N . LEU A 1 98 ? 3.241 -6.723 13.141 1.00 95.25 98 LEU A N 1
ATOM 814 C CA . LEU A 1 98 ? 3.117 -5.390 13.723 1.00 95.25 98 LEU A CA 1
ATOM 815 C C . LEU A 1 98 ? 4.061 -4.414 13.012 1.00 95.25 98 LEU A C 1
ATOM 817 O O . LEU A 1 98 ? 5.182 -4.772 12.659 1.00 95.25 98 LEU A O 1
ATOM 821 N N . ILE A 1 99 ? 3.605 -3.179 12.793 1.00 93.44 99 ILE A N 1
ATOM 822 C CA . ILE A 1 99 ? 4.355 -2.175 12.022 1.00 93.44 99 ILE A CA 1
ATOM 823 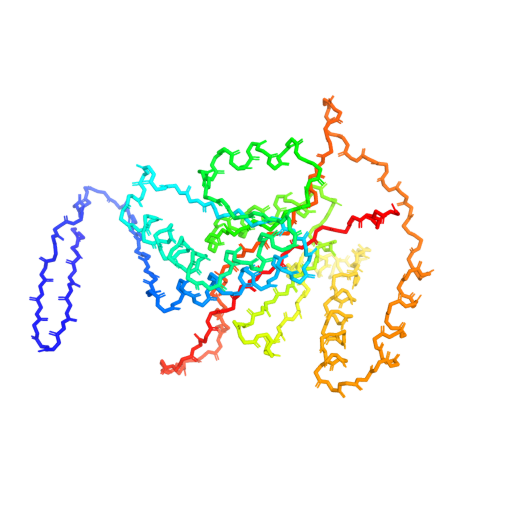C C . ILE A 1 99 ? 5.721 -1.835 12.633 1.00 93.44 99 ILE A C 1
ATOM 825 O O . ILE A 1 99 ? 6.679 -1.640 11.898 1.00 93.44 99 ILE A O 1
ATOM 829 N N . ASP A 1 100 ? 5.848 -1.816 13.958 1.00 92.56 100 ASP A N 1
ATOM 830 C CA . ASP A 1 100 ? 7.118 -1.564 14.648 1.00 92.56 100 ASP A CA 1
ATOM 831 C C . ASP A 1 100 ? 8.135 -2.690 14.456 1.00 92.56 100 ASP A C 1
ATOM 833 O O . ASP A 1 100 ? 9.309 -2.413 14.212 1.00 92.56 100 ASP A O 1
ATOM 837 N N . ASP A 1 101 ? 7.687 -3.946 14.513 1.00 91.69 101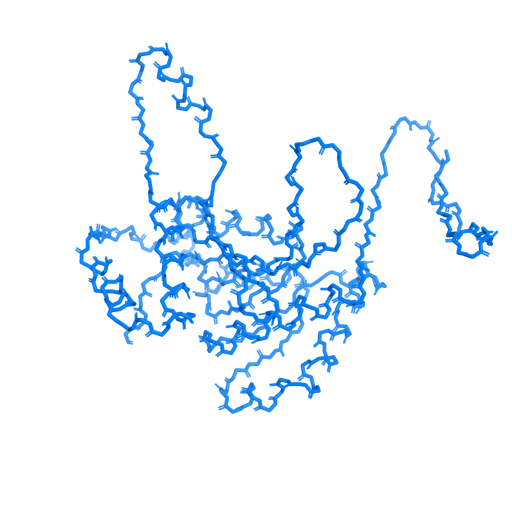 ASP A N 1
ATOM 838 C CA . ASP A 1 101 ? 8.543 -5.094 14.200 1.00 91.69 101 ASP A CA 1
ATOM 839 C C . ASP A 1 101 ? 8.959 -5.073 12.724 1.00 91.69 101 ASP A C 1
ATOM 841 O O . ASP A 1 101 ? 10.131 -5.251 12.388 1.00 91.69 101 ASP A O 1
ATOM 845 N N . MET A 1 102 ? 8.018 -4.745 11.833 1.00 92.00 102 MET A N 1
ATOM 846 C CA . MET A 1 102 ? 8.299 -4.689 10.405 1.00 92.00 102 MET A CA 1
ATOM 847 C C . MET A 1 102 ? 9.296 -3.581 10.046 1.00 92.00 102 MET A C 1
ATOM 849 O O . MET A 1 102 ? 10.216 -3.828 9.272 1.00 92.00 102 MET A O 1
ATOM 853 N N . VAL A 1 103 ? 9.198 -2.394 10.652 1.00 90.50 103 VAL A N 1
ATOM 854 C CA . VAL A 1 103 ? 10.199 -1.325 10.475 1.00 90.50 103 VAL A CA 1
ATOM 855 C C . VAL A 1 103 ? 11.595 -1.812 10.885 1.00 90.50 103 VAL A C 1
ATOM 857 O O . VAL A 1 103 ? 12.566 -1.599 10.157 1.00 90.50 103 VAL A O 1
ATOM 860 N N . ALA A 1 104 ? 11.715 -2.520 12.012 1.00 88.56 104 ALA A N 1
ATOM 861 C CA . ALA A 1 104 ? 12.995 -3.076 12.448 1.00 88.56 104 ALA A CA 1
ATOM 862 C C . ALA A 1 104 ? 13.522 -4.164 11.494 1.00 88.56 104 ALA A C 1
ATOM 864 O O . ALA A 1 104 ? 14.730 -4.238 11.249 1.00 88.56 104 ALA A O 1
ATOM 865 N N . GLN A 1 105 ? 12.636 -4.998 10.944 1.00 86.56 105 GLN A N 1
ATOM 866 C CA . GLN A 1 105 ? 12.985 -6.011 9.950 1.00 86.56 105 GLN A CA 1
ATOM 867 C C . GLN A 1 105 ? 13.459 -5.379 8.639 1.00 86.56 105 GLN A C 1
ATOM 869 O O . GLN A 1 105 ? 14.458 -5.826 8.083 1.00 86.56 105 GLN A O 1
ATOM 874 N N . VAL A 1 106 ? 12.781 -4.333 8.165 1.00 86.25 106 VAL A N 1
ATOM 875 C CA . VAL A 1 106 ? 13.123 -3.598 6.939 1.00 86.25 106 VAL A CA 1
ATOM 876 C C . VAL A 1 106 ? 14.538 -3.043 7.042 1.00 86.25 106 VAL A C 1
ATOM 878 O O . VAL A 1 106 ? 15.356 -3.315 6.175 1.00 86.25 106 VAL A O 1
ATOM 881 N N . LEU A 1 107 ? 14.889 -2.393 8.152 1.00 82.81 107 LEU A N 1
ATOM 882 C CA . LEU A 1 107 ? 16.240 -1.857 8.366 1.00 82.81 107 LEU A CA 1
ATOM 883 C C . LEU A 1 107 ? 17.354 -2.920 8.368 1.00 82.81 107 LEU A C 1
ATOM 885 O O . LEU A 1 107 ? 18.514 -2.591 8.128 1.00 82.81 107 LEU A O 1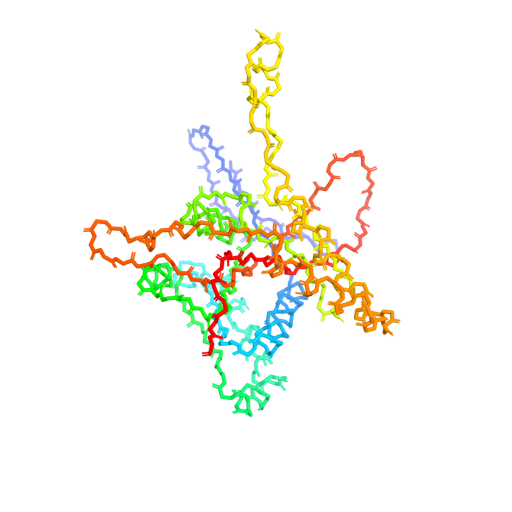
ATOM 889 N N . LYS A 1 108 ? 17.024 -4.179 8.674 1.00 82.50 108 LYS A N 1
ATOM 890 C CA . LYS A 1 108 ? 17.974 -5.306 8.708 1.00 82.50 108 LYS A CA 1
ATOM 891 C C . LYS A 1 108 ? 17.957 -6.146 7.430 1.00 82.50 108 LYS A C 1
ATOM 893 O O . LYS A 1 108 ? 18.804 -7.023 7.271 1.00 82.50 108 LYS A O 1
ATOM 898 N N . SER A 1 109 ? 16.970 -5.943 6.566 1.00 78.88 109 SER A N 1
ATOM 899 C CA . SER A 1 109 ? 16.710 -6.797 5.414 1.00 78.88 109 SER A CA 1
ATOM 900 C C . SER A 1 109 ? 17.431 -6.293 4.166 1.00 78.88 109 SER A C 1
ATOM 902 O O . SER A 1 109 ? 17.682 -5.105 4.002 1.00 78.88 109 SER A O 1
ATOM 904 N N . SER A 1 110 ? 17.714 -7.192 3.226 1.00 77.81 110 SER A N 1
ATOM 905 C CA . SER A 1 110 ? 18.099 -6.818 1.861 1.00 77.81 110 SER A CA 1
ATOM 906 C C . SER A 1 110 ? 16.892 -6.436 0.990 1.00 77.81 110 SER A C 1
ATOM 908 O O . SER A 1 110 ? 17.071 -5.949 -0.127 1.00 77.81 110 SER A O 1
ATOM 910 N N . GLY A 1 111 ? 15.665 -6.598 1.498 1.00 83.12 111 GLY A N 1
ATOM 911 C CA . GLY A 1 111 ? 14.425 -6.359 0.766 1.00 83.12 111 GLY A CA 1
ATOM 912 C C . GLY A 1 111 ? 13.810 -7.638 0.198 1.00 83.12 111 GLY A C 1
ATOM 913 O O . GLY A 1 111 ? 13.904 -8.697 0.811 1.00 83.12 111 GLY A O 1
ATOM 914 N N . GLY A 1 112 ? 13.171 -7.540 -0.972 1.00 84.69 112 GLY A N 1
ATOM 915 C CA . GLY A 1 112 ? 12.609 -8.693 -1.690 1.00 84.69 112 GLY A CA 1
ATOM 916 C C . GLY A 1 112 ? 11.227 -9.131 -1.205 1.00 84.69 112 GLY A C 1
ATOM 917 O O . GLY A 1 112 ? 10.896 -10.308 -1.270 1.00 84.69 112 GLY A O 1
ATOM 918 N N . PHE A 1 113 ? 10.428 -8.194 -0.705 1.00 88.75 113 PHE A N 1
ATOM 919 C CA . PHE A 1 113 ? 9.059 -8.425 -0.256 1.00 88.75 113 PHE A CA 1
ATOM 920 C C . PHE A 1 113 ? 8.162 -7.261 -0.673 1.00 88.75 113 PHE A C 1
ATOM 922 O O . PHE A 1 113 ? 8.631 -6.138 -0.893 1.00 88.75 113 PHE A O 1
ATOM 929 N N . VAL A 1 114 ? 6.865 -7.537 -0.757 1.00 91.38 114 VAL A N 1
ATOM 930 C CA . VAL A 1 114 ? 5.830 -6.511 -0.767 1.00 91.38 114 VAL A CA 1
ATOM 931 C C . VAL A 1 114 ? 5.435 -6.199 0.667 1.00 91.38 114 VAL A C 1
ATOM 933 O O . VAL A 1 114 ? 5.086 -7.100 1.427 1.00 91.38 114 VAL A O 1
ATOM 936 N N . TRP A 1 115 ? 5.428 -4.921 1.016 1.00 93.69 115 TRP A N 1
ATOM 937 C CA . TRP A 1 115 ? 5.003 -4.445 2.321 1.00 93.69 115 TRP A CA 1
ATOM 938 C C . TRP A 1 115 ? 3.732 -3.606 2.204 1.00 93.69 115 TRP A C 1
ATOM 940 O O . TRP A 1 115 ? 3.776 -2.442 1.821 1.00 93.69 115 TRP A O 1
ATOM 950 N N . ALA A 1 116 ? 2.594 -4.211 2.538 1.00 93.94 116 ALA A N 1
ATOM 951 C CA . ALA A 1 116 ? 1.299 -3.550 2.580 1.00 93.94 116 ALA A CA 1
ATOM 952 C C . ALA A 1 116 ? 1.143 -2.734 3.867 1.00 93.94 116 ALA A C 1
ATOM 954 O O . ALA A 1 116 ? 1.194 -3.263 4.980 1.00 93.94 116 ALA A O 1
ATOM 955 N N . THR A 1 117 ? 0.907 -1.440 3.698 1.00 91.25 117 THR A N 1
ATOM 956 C CA . THR A 1 117 ? 0.776 -0.448 4.765 1.00 91.25 117 THR A CA 1
ATOM 957 C C . THR A 1 117 ? -0.438 0.444 4.511 1.00 91.25 117 THR A C 1
ATOM 959 O O . THR A 1 117 ? -0.897 0.614 3.382 1.00 91.25 117 THR A O 1
ATOM 962 N N . LYS A 1 118 ? -1.013 1.011 5.573 1.00 88.06 118 LYS A N 1
ATOM 963 C CA . LYS A 1 118 ? -2.062 2.035 5.431 1.00 88.06 118 LYS A CA 1
ATOM 964 C C . LYS A 1 118 ? -1.439 3.324 4.900 1.00 88.06 118 LYS A C 1
ATOM 966 O O . LYS A 1 118 ? -0.243 3.525 5.063 1.00 88.06 118 LYS A O 1
ATOM 971 N N . ASN A 1 119 ? -2.262 4.217 4.344 1.00 79.12 119 ASN A N 1
ATOM 972 C CA . ASN A 1 119 ? -1.791 5.415 3.638 1.00 79.12 119 ASN A CA 1
ATOM 973 C C . ASN A 1 119 ? -0.684 6.187 4.373 1.00 79.12 119 ASN A C 1
ATOM 975 O O . ASN A 1 119 ? 0.395 6.367 3.834 1.00 79.12 119 ASN A O 1
ATOM 979 N N . TYR A 1 120 ? -0.955 6.602 5.614 1.00 81.81 120 TYR A N 1
ATOM 980 C CA . TYR A 1 120 ? -0.027 7.422 6.392 1.00 81.81 120 TYR A CA 1
ATOM 981 C C . TYR A 1 120 ? 1.282 6.689 6.703 1.00 81.81 120 TYR A C 1
ATOM 983 O O . TYR A 1 120 ? 2.359 7.253 6.546 1.00 81.81 120 TYR A O 1
ATOM 991 N N . ASP A 1 121 ? 1.186 5.425 7.126 1.00 84.62 121 ASP A N 1
ATOM 992 C CA . ASP A 1 121 ? 2.365 4.617 7.433 1.00 84.62 121 ASP A CA 1
ATOM 993 C C . ASP A 1 121 ? 3.205 4.419 6.168 1.00 84.62 121 ASP A C 1
ATOM 995 O O . ASP A 1 121 ? 4.411 4.632 6.187 1.00 84.62 121 ASP A O 1
ATOM 999 N N . GLY A 1 122 ? 2.562 4.064 5.058 1.00 83.69 122 GLY A N 1
ATOM 1000 C CA . GLY A 1 122 ? 3.233 3.814 3.793 1.00 83.69 122 GLY A CA 1
ATOM 1001 C C . GLY A 1 122 ? 3.943 5.021 3.219 1.00 83.69 122 GLY A C 1
ATOM 1002 O O . GLY A 1 122 ? 5.097 4.876 2.843 1.00 83.69 122 GLY A O 1
ATOM 1003 N N . ASP A 1 123 ? 3.293 6.184 3.227 1.00 79.94 123 ASP A N 1
ATOM 1004 C CA . ASP A 1 123 ? 3.852 7.456 2.756 1.00 79.94 123 ASP A CA 1
ATOM 1005 C C . ASP A 1 123 ? 5.148 7.803 3.513 1.00 79.94 123 ASP A C 1
ATOM 1007 O O . ASP A 1 123 ? 6.223 7.962 2.926 1.00 79.94 123 ASP A O 1
ATOM 1011 N N . VAL A 1 124 ? 5.088 7.763 4.850 1.00 83.31 124 VAL A N 1
ATOM 1012 C CA . VAL A 1 124 ? 6.253 8.016 5.710 1.00 83.31 124 VAL A CA 1
ATOM 1013 C C . VAL A 1 124 ? 7.350 6.970 5.493 1.00 83.31 124 VAL A C 1
ATOM 1015 O O . VAL A 1 124 ? 8.526 7.320 5.377 1.00 83.31 124 VAL A O 1
ATOM 1018 N N . GLN A 1 125 ? 7.002 5.680 5.442 1.00 85.81 125 GLN A N 1
ATOM 1019 C CA . GLN A 1 125 ? 7.997 4.621 5.248 1.00 85.81 125 GLN A CA 1
ATOM 1020 C C . GLN A 1 125 ? 8.625 4.672 3.851 1.00 85.81 125 GLN A C 1
ATOM 1022 O O . GLN A 1 125 ? 9.811 4.368 3.704 1.00 85.81 125 GLN A O 1
ATOM 1027 N N . SER A 1 126 ? 7.877 5.089 2.830 1.00 80.00 126 SER A N 1
ATOM 1028 C CA . SER A 1 126 ? 8.405 5.221 1.476 1.00 80.00 126 SER A CA 1
ATOM 1029 C C . SER A 1 126 ? 9.400 6.336 1.318 1.00 80.00 126 SER A C 1
ATOM 1031 O O . SER A 1 126 ? 10.438 6.113 0.692 1.00 80.00 126 SER A O 1
ATOM 1033 N N . ASP A 1 127 ? 9.163 7.469 1.967 1.00 78.38 127 ASP A N 1
ATOM 1034 C CA . ASP A 1 127 ? 10.133 8.554 1.992 1.00 78.38 127 ASP A CA 1
ATOM 1035 C C . ASP A 1 127 ? 11.429 8.119 2.681 1.00 78.38 127 ASP A C 1
ATOM 1037 O O . ASP A 1 127 ? 12.520 8.412 2.188 1.00 78.38 127 ASP A O 1
ATOM 1041 N N . ILE A 1 128 ? 11.333 7.354 3.777 1.00 81.69 128 ILE A N 1
ATOM 1042 C CA . ILE A 1 128 ? 12.506 6.809 4.477 1.00 81.69 128 ILE A CA 1
ATOM 1043 C C . ILE A 1 128 ? 13.296 5.869 3.563 1.00 81.69 128 ILE A C 1
ATOM 1045 O O . ILE A 1 128 ? 14.512 6.023 3.430 1.00 81.69 128 ILE A O 1
ATOM 1049 N N . VAL A 1 129 ? 12.628 4.908 2.917 1.00 79.00 129 VAL A N 1
ATOM 1050 C CA . VAL A 1 129 ? 13.296 3.955 2.018 1.00 79.00 129 VAL A CA 1
ATOM 1051 C C . VAL A 1 129 ? 13.923 4.690 0.834 1.00 79.00 129 VAL A C 1
ATOM 1053 O O . VAL A 1 129 ? 15.098 4.478 0.538 1.00 79.00 129 VAL A O 1
ATOM 1056 N N . ALA A 1 130 ? 13.194 5.599 0.187 1.00 73.44 130 ALA A N 1
ATOM 1057 C CA . ALA A 1 130 ? 13.685 6.339 -0.971 1.00 73.44 130 ALA A CA 1
ATOM 1058 C C . ALA A 1 130 ? 14.856 7.270 -0.621 1.00 73.44 130 ALA A C 1
ATOM 1060 O O . ALA A 1 130 ? 15.864 7.303 -1.333 1.00 73.44 130 ALA A O 1
ATOM 1061 N N . GLN A 1 131 ? 14.786 7.968 0.516 1.00 73.38 131 GLN A N 1
ATOM 1062 C CA . GLN A 1 131 ? 15.906 8.759 1.023 1.00 73.38 131 GLN A CA 1
ATOM 1063 C C . GLN A 1 131 ? 17.104 7.874 1.388 1.00 73.38 131 GLN A C 1
ATOM 1065 O O . GLN A 1 131 ? 18.250 8.272 1.164 1.00 73.38 131 GLN A O 1
ATOM 1070 N N . GLY A 1 132 ? 16.852 6.661 1.879 1.00 73.69 132 GLY A N 1
ATOM 1071 C CA . GLY A 1 132 ? 17.871 5.651 2.130 1.00 73.69 132 GLY A CA 1
ATOM 1072 C C . GLY A 1 132 ? 18.638 5.206 0.881 1.00 73.69 132 GLY A C 1
ATOM 1073 O O . GLY A 1 132 ? 19.825 4.905 0.966 1.00 73.69 132 GLY A O 1
ATOM 1074 N N . TYR A 1 133 ? 18.002 5.255 -0.293 1.00 65.44 133 TYR A N 1
ATOM 1075 C CA . TYR A 1 133 ? 18.635 5.038 -1.603 1.00 65.44 133 TYR A CA 1
ATOM 1076 C C . TYR A 1 133 ? 19.258 6.306 -2.217 1.00 65.44 133 TYR A C 1
ATOM 1078 O O . TYR A 1 133 ? 19.735 6.285 -3.352 1.00 65.44 133 TYR A O 1
ATOM 1086 N N . GLY A 1 134 ? 19.296 7.408 -1.467 1.00 69.19 134 GLY A N 1
ATOM 1087 C CA . GLY A 1 134 ? 20.005 8.641 -1.811 1.00 69.19 134 GLY A CA 1
ATOM 1088 C C . GLY A 1 134 ? 19.097 9.802 -2.212 1.00 69.19 134 GLY A C 1
ATOM 1089 O O . GLY A 1 134 ? 19.472 10.956 -2.003 1.00 69.19 134 GLY A O 1
ATOM 1090 N N . SER A 1 135 ? 17.901 9.547 -2.751 1.00 68.94 135 SER A N 1
ATOM 1091 C CA . SER A 1 135 ? 16.935 10.603 -3.077 1.00 68.94 135 SER A CA 1
ATOM 1092 C C . SER A 1 135 ? 15.546 10.041 -3.362 1.00 68.94 135 SER A C 1
ATOM 1094 O O . SER A 1 135 ? 15.417 9.018 -4.030 1.00 68.94 135 SER A O 1
ATOM 1096 N N . LEU A 1 136 ? 14.513 10.801 -2.982 1.00 66.31 136 LEU A N 1
ATOM 1097 C CA . LEU A 1 136 ? 13.122 10.581 -3.395 1.00 66.31 136 LEU A CA 1
ATOM 1098 C C . LEU A 1 136 ? 12.994 10.371 -4.914 1.00 66.31 136 LEU A C 1
ATOM 1100 O O . LEU A 1 136 ? 12.301 9.472 -5.363 1.00 66.31 136 LEU A O 1
ATOM 1104 N N . GLY A 1 137 ? 13.755 11.112 -5.729 1.00 63.44 137 GLY A N 1
ATOM 1105 C CA . GLY A 1 137 ? 13.681 11.003 -7.192 1.00 63.44 137 GLY A CA 1
ATOM 1106 C C . GLY A 1 137 ? 14.193 9.681 -7.785 1.00 63.44 137 GLY A C 1
ATOM 1107 O O . GLY A 1 137 ? 14.113 9.500 -8.998 1.00 63.44 137 GLY A O 1
ATOM 1108 N N . MET A 1 138 ? 14.738 8.783 -6.958 1.00 67.06 138 MET A N 1
ATOM 1109 C CA . MET A 1 138 ? 15.240 7.461 -7.354 1.00 67.06 138 MET A CA 1
ATOM 1110 C C . MET A 1 138 ? 14.210 6.346 -7.149 1.00 67.06 138 MET A C 1
ATOM 1112 O O . MET A 1 138 ? 14.498 5.190 -7.469 1.00 67.06 138 MET A O 1
ATOM 1116 N N . MET A 1 139 ? 13.036 6.677 -6.609 1.00 72.88 139 MET A N 1
ATOM 1117 C CA . MET A 1 139 ? 11.944 5.731 -6.445 1.00 72.88 139 MET A CA 1
ATOM 1118 C C . MET A 1 139 ? 10.980 5.784 -7.629 1.00 72.88 139 MET A C 1
ATOM 1120 O O . MET A 1 139 ? 10.770 6.828 -8.248 1.00 72.88 139 MET A O 1
ATOM 1124 N N . THR A 1 140 ? 10.366 4.648 -7.938 1.00 73.31 140 THR A N 1
ATOM 1125 C CA . THR A 1 140 ? 9.233 4.606 -8.869 1.00 73.31 140 THR A CA 1
ATOM 1126 C C . THR A 1 140 ? 7.939 4.647 -8.078 1.00 73.31 140 THR A C 1
ATOM 1128 O O . THR A 1 140 ? 7.765 3.760 -7.250 1.00 73.31 140 THR A O 1
ATOM 1131 N N . SER A 1 141 ? 7.045 5.601 -8.358 1.00 78.56 141 SER A N 1
ATOM 1132 C CA . SER A 1 141 ? 5.683 5.623 -7.808 1.00 78.56 141 SER A CA 1
ATOM 1133 C C . SER A 1 141 ? 4.687 5.165 -8.870 1.00 78.56 141 SER A C 1
ATOM 1135 O O . SER A 1 141 ? 4.655 5.695 -9.992 1.00 78.56 141 SER A O 1
ATOM 1137 N N . VAL A 1 142 ? 3.915 4.129 -8.542 1.00 78.00 142 VAL A N 1
ATOM 1138 C CA . VAL A 1 142 ? 2.850 3.619 -9.409 1.00 78.00 142 VAL A CA 1
ATOM 1139 C C . VAL A 1 142 ? 1.599 3.292 -8.606 1.00 78.00 142 VAL A C 1
ATOM 1141 O O . VAL A 1 142 ? 1.687 2.614 -7.590 1.00 78.00 142 VAL A O 1
ATOM 1144 N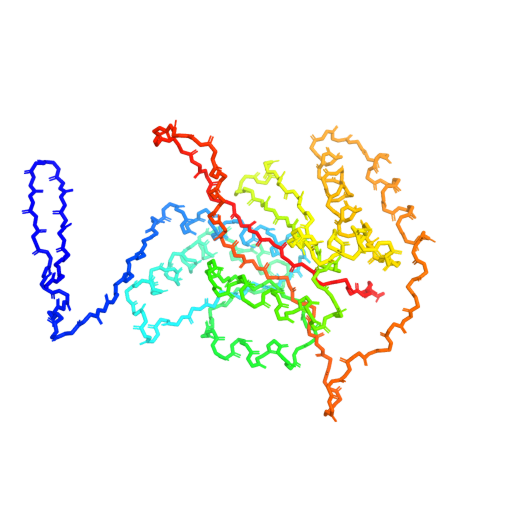 N . LEU A 1 143 ? 0.426 3.705 -9.078 1.00 75.19 143 LEU A N 1
ATOM 1145 C CA . LEU A 1 143 ? -0.861 3.331 -8.507 1.00 75.19 143 LEU A CA 1
ATOM 1146 C C . LEU A 1 143 ? -1.554 2.345 -9.436 1.00 75.19 143 LEU A C 1
ATOM 1148 O O . LEU A 1 143 ? -1.730 2.606 -10.625 1.00 75.19 143 LEU A O 1
ATOM 1152 N N . LEU A 1 144 ? -1.960 1.204 -8.889 1.00 75.38 144 LEU A N 1
ATOM 1153 C CA . LEU A 1 144 ? -2.630 0.150 -9.638 1.00 75.38 144 LEU A CA 1
ATOM 1154 C C . LEU A 1 144 ? -4.011 -0.110 -9.048 1.00 75.38 144 LEU A C 1
ATOM 1156 O O . LEU A 1 144 ? -4.172 -0.319 -7.842 1.00 75.38 144 LEU A O 1
ATOM 1160 N N . THR A 1 145 ? -5.012 -0.120 -9.921 1.00 74.94 145 THR A N 1
ATOM 1161 C CA . THR A 1 145 ? -6.365 -0.556 -9.557 1.00 74.94 145 THR A CA 1
ATOM 1162 C C . THR A 1 145 ? -6.433 -2.076 -9.379 1.00 74.94 145 THR A C 1
ATOM 1164 O O . THR A 1 145 ? -5.654 -2.801 -9.998 1.00 74.94 145 THR A O 1
ATOM 1167 N N . PRO A 1 146 ? -7.391 -2.608 -8.597 1.00 66.69 146 PRO A N 1
ATOM 1168 C CA . PRO A 1 146 ? -7.484 -4.049 -8.325 1.00 66.69 146 PRO A CA 1
ATOM 1169 C C . PRO A 1 146 ? -7.685 -4.931 -9.567 1.00 66.69 146 PRO A C 1
ATOM 1171 O O . PRO A 1 146 ? -7.422 -6.129 -9.527 1.00 66.69 146 PRO A O 1
ATOM 1174 N N . ASN A 1 147 ? -8.192 -4.362 -10.665 1.00 73.56 147 ASN A N 1
ATOM 1175 C CA . ASN A 1 147 ? -8.364 -5.072 -11.935 1.00 73.56 147 ASN A CA 1
ATOM 1176 C C . ASN A 1 147 ? -7.100 -5.048 -12.815 1.00 73.56 147 ASN A C 1
ATOM 1178 O O . ASN A 1 147 ? -7.098 -5.627 -13.899 1.00 73.56 147 ASN A O 1
ATOM 1182 N N . GLY A 1 148 ? -6.048 -4.351 -12.381 1.00 72.88 148 GLY A N 1
ATOM 1183 C CA . GLY A 1 148 ? -4.774 -4.255 -13.078 1.00 72.88 148 GLY A CA 1
ATOM 1184 C C . GLY A 1 148 ? -4.790 -3.420 -14.363 1.00 72.88 148 GLY A C 1
ATOM 1185 O O . GLY A 1 148 ? -3.753 -3.310 -15.009 1.00 72.88 148 GLY A O 1
ATOM 1186 N N . ARG A 1 149 ? -5.928 -2.847 -14.776 1.00 79.31 149 ARG A N 1
ATOM 1187 C CA . ARG A 1 149 ? -6.061 -2.137 -16.060 1.00 79.31 149 ARG A CA 1
ATOM 1188 C C . ARG A 1 149 ? -5.702 -0.669 -15.920 1.00 79.31 149 ARG A C 1
ATOM 1190 O O . ARG A 1 149 ? -4.878 -0.173 -16.686 1.00 79.31 149 ARG A O 1
ATOM 1197 N N . THR A 1 150 ? -6.293 0.008 -14.941 1.00 81.19 150 THR A N 1
ATOM 1198 C CA . THR A 1 150 ? -5.999 1.418 -14.681 1.00 81.19 150 THR A CA 1
ATOM 1199 C C . THR A 1 150 ? -4.733 1.516 -13.843 1.00 81.19 150 THR A C 1
ATOM 1201 O O . THR A 1 150 ? -4.650 0.915 -12.766 1.00 81.19 150 THR A O 1
ATOM 1204 N N . PHE A 1 151 ? -3.771 2.264 -14.373 1.00 80.94 151 PHE A N 1
ATOM 1205 C CA . PHE A 1 151 ? -2.428 2.432 -13.844 1.00 80.94 151 PHE A CA 1
ATOM 1206 C C . PHE A 1 151 ? -2.044 3.903 -13.940 1.00 80.94 151 PHE A C 1
ATOM 1208 O O . PHE A 1 151 ? -2.100 4.491 -15.021 1.00 80.94 151 PHE A O 1
ATOM 1215 N N . GLU A 1 152 ? -1.648 4.478 -12.818 1.00 81.75 152 GLU A N 1
ATOM 1216 C CA . GLU A 1 152 ? -1.038 5.797 -12.753 1.00 81.75 152 GLU A CA 1
ATOM 1217 C C . GLU A 1 152 ? 0.441 5.610 -12.437 1.00 81.75 152 GLU A C 1
ATOM 1219 O O . GLU A 1 152 ? 0.802 4.794 -11.593 1.00 81.75 152 GLU A O 1
ATOM 1224 N N . SER A 1 153 ? 1.311 6.335 -13.131 1.00 84.19 153 SER A N 1
ATOM 1225 C CA . SER A 1 153 ? 2.717 6.416 -12.760 1.00 84.19 153 SER A CA 1
ATOM 1226 C C . SER A 1 153 ? 3.120 7.868 -12.693 1.00 84.19 153 SER A C 1
ATOM 1228 O O . SER A 1 153 ? 2.917 8.622 -13.644 1.00 84.19 153 SER A O 1
ATOM 1230 N N . GLU A 1 154 ? 3.685 8.242 -11.556 1.00 80.81 154 GLU A N 1
ATOM 1231 C CA . GLU A 1 154 ? 3.984 9.625 -11.228 1.00 80.81 154 GLU A CA 1
ATOM 1232 C C . GLU A 1 154 ? 5.461 9.799 -10.872 1.00 80.81 154 GLU A C 1
ATOM 1234 O O . GLU A 1 154 ? 6.162 8.865 -10.466 1.00 80.81 154 GLU A O 1
ATOM 1239 N N . ALA A 1 155 ? 5.948 11.025 -11.054 1.00 80.69 155 ALA A N 1
ATOM 1240 C CA . ALA A 1 155 ? 7.272 11.396 -10.590 1.00 80.69 155 ALA A CA 1
ATOM 1241 C C . ALA A 1 155 ? 7.228 11.522 -9.065 1.00 80.69 155 ALA A C 1
ATOM 1243 O O . ALA A 1 155 ? 6.508 12.355 -8.523 1.00 80.69 155 ALA A O 1
ATOM 1244 N N . ALA A 1 156 ? 8.017 10.700 -8.384 1.00 71.00 156 ALA A N 1
ATOM 1245 C CA . ALA A 1 156 ? 7.952 10.524 -6.942 1.00 71.00 156 ALA A CA 1
ATOM 1246 C C . ALA A 1 156 ? 8.703 11.640 -6.175 1.00 71.00 156 ALA A C 1
ATOM 1248 O O . ALA A 1 156 ? 9.691 11.397 -5.484 1.00 71.00 156 ALA A O 1
ATOM 1249 N N . HIS A 1 157 ? 8.293 12.900 -6.367 1.00 72.31 157 HIS A N 1
ATOM 1250 C CA . HIS A 1 157 ? 8.799 14.056 -5.621 1.00 72.31 157 HIS A CA 1
ATOM 1251 C C . HIS A 1 157 ? 7.849 15.266 -5.686 1.00 72.31 157 HIS A C 1
ATOM 1253 O O . HIS A 1 157 ? 7.104 15.461 -6.644 1.00 72.31 157 HIS A O 1
ATOM 1259 N N . GLY A 1 158 ? 7.957 16.166 -4.704 1.00 68.62 158 GLY A N 1
ATOM 1260 C CA . GLY A 1 158 ? 7.261 17.457 -4.714 1.00 68.62 158 GLY A CA 1
ATOM 1261 C C . GLY A 1 158 ? 7.870 18.490 -5.674 1.00 68.62 158 GLY A C 1
ATOM 1262 O O . GLY A 1 158 ? 8.958 18.319 -6.228 1.00 68.62 158 GLY A O 1
ATOM 1263 N N . THR A 1 159 ? 7.185 19.620 -5.863 1.00 70.44 159 THR A N 1
ATOM 1264 C CA . THR A 1 159 ? 7.686 20.724 -6.700 1.00 70.44 159 THR A CA 1
ATOM 1265 C C . THR A 1 159 ? 8.925 21.385 -6.090 1.00 70.44 159 THR A C 1
ATOM 1267 O O . THR A 1 159 ? 8.913 21.778 -4.921 1.00 70.44 159 THR A O 1
ATOM 1270 N N . VAL A 1 160 ? 9.980 21.590 -6.886 1.00 75.19 160 VAL A N 1
ATOM 1271 C CA . VAL A 1 160 ? 11.275 22.102 -6.403 1.00 75.19 160 VAL A CA 1
ATOM 1272 C C . VAL A 1 160 ? 11.287 23.634 -6.273 1.00 75.19 160 VAL A C 1
ATOM 1274 O O . VAL A 1 160 ? 12.024 24.348 -6.957 1.00 75.19 160 VAL A O 1
ATOM 1277 N N . THR A 1 161 ? 10.481 24.169 -5.354 1.00 81.56 161 THR A N 1
ATOM 1278 C CA . THR A 1 161 ? 10.369 25.620 -5.086 1.00 81.56 161 THR A CA 1
ATOM 1279 C C . THR A 1 161 ? 11.710 26.267 -4.740 1.00 81.56 161 THR A C 1
ATOM 1281 O O . THR A 1 161 ? 11.951 27.421 -5.097 1.00 81.56 161 THR A O 1
ATOM 1284 N N . ARG A 1 162 ? 12.621 25.527 -4.095 1.00 81.56 162 ARG A N 1
ATOM 1285 C CA . ARG A 1 162 ? 13.984 25.998 -3.807 1.00 81.56 162 ARG A CA 1
ATOM 1286 C C . ARG A 1 162 ? 14.769 26.320 -5.081 1.00 81.56 162 ARG A C 1
ATOM 1288 O O . ARG A 1 162 ? 15.404 27.369 -5.135 1.00 81.56 162 ARG A O 1
ATOM 1295 N N . HIS A 1 163 ? 14.705 25.456 -6.097 1.00 85.00 163 HIS A N 1
ATOM 1296 C CA . HIS A 1 163 ? 15.423 25.675 -7.358 1.00 85.00 163 HIS A CA 1
ATOM 1297 C C . HIS A 1 163 ? 14.815 26.850 -8.116 1.00 85.00 163 HIS A C 1
ATOM 1299 O O . HIS A 1 163 ? 15.556 27.695 -8.604 1.00 85.00 163 HIS A O 1
ATOM 1305 N N . TYR A 1 164 ? 13.485 26.987 -8.118 1.00 86.62 164 TYR A N 1
ATOM 1306 C CA . TYR A 1 164 ? 12.838 28.160 -8.709 1.00 86.62 164 TYR A CA 1
ATOM 1307 C C . TYR A 1 164 ? 13.318 29.472 -8.064 1.00 86.62 164 TYR A C 1
ATOM 1309 O O . TYR A 1 164 ? 13.698 30.409 -8.764 1.00 86.62 164 TYR A O 1
ATOM 1317 N N . ARG A 1 165 ? 13.410 29.520 -6.728 1.00 89.81 165 ARG A N 1
ATOM 1318 C CA . ARG A 1 165 ? 13.942 30.690 -6.006 1.00 89.81 165 ARG A CA 1
ATOM 1319 C C . ARG A 1 165 ? 15.425 30.955 -6.291 1.00 89.81 165 ARG A C 1
ATOM 1321 O O . ARG A 1 165 ? 15.836 32.110 -6.289 1.00 89.81 165 ARG A O 1
ATOM 1328 N N . GLN A 1 166 ? 16.237 29.921 -6.506 1.00 89.75 166 GLN A N 1
ATOM 1329 C CA . GLN A 1 166 ? 17.648 30.071 -6.894 1.00 89.75 166 GLN A CA 1
ATOM 1330 C C . GLN A 1 166 ? 17.784 30.596 -8.328 1.00 89.75 166 GLN A C 1
ATOM 1332 O O . GLN A 1 166 ? 18.539 31.539 -8.550 1.00 89.75 166 GLN A O 1
ATOM 1337 N N . HIS A 1 167 ? 16.982 30.076 -9.258 1.00 89.81 167 HIS A N 1
ATOM 1338 C CA . HIS A 1 167 ? 16.886 30.575 -10.629 1.00 89.81 167 HIS A CA 1
ATOM 1339 C C . HIS A 1 167 ? 16.504 32.063 -10.669 1.00 89.81 167 HIS A C 1
ATOM 1341 O O . HIS A 1 167 ? 17.156 32.842 -11.355 1.00 89.81 167 HIS A O 1
ATOM 1347 N N . GLN A 1 168 ? 15.521 32.492 -9.864 1.00 93.75 168 GLN A N 1
ATOM 1348 C CA . GLN A 1 168 ? 15.152 33.914 -9.747 1.00 93.75 168 GLN A CA 1
ATOM 1349 C C . GLN A 1 168 ? 16.309 34.811 -9.278 1.00 93.75 168 GLN A C 1
ATOM 1351 O O . GLN A 1 168 ? 16.330 35.996 -9.591 1.00 93.75 168 GLN A O 1
ATOM 1356 N N . LYS A 1 169 ? 17.270 34.257 -8.532 1.00 94.75 169 LYS A N 1
ATOM 1357 C CA . LYS A 1 169 ? 18.474 34.960 -8.064 1.00 94.75 169 LYS A CA 1
ATOM 1358 C C . LYS A 1 169 ? 19.649 34.863 -9.048 1.00 94.75 169 LYS A C 1
ATOM 1360 O O . LYS A 1 169 ? 20.745 35.286 -8.700 1.00 94.75 169 LYS A O 1
ATOM 1365 N N . GLY A 1 170 ? 19.457 34.271 -10.230 1.00 93.50 170 GLY A N 1
ATOM 1366 C CA . GLY A 1 170 ? 20.526 34.013 -11.201 1.00 93.50 170 GLY A CA 1
ATOM 1367 C C . GLY A 1 170 ? 21.542 32.958 -10.745 1.00 93.50 170 GLY A C 1
ATOM 1368 O O . GLY A 1 170 ? 22.618 32.851 -11.325 1.00 93.50 170 GLY A O 1
ATOM 1369 N N . LEU A 1 171 ? 21.228 32.193 -9.693 1.00 91.50 171 LEU A N 1
ATOM 1370 C CA . LEU A 1 171 ? 22.111 31.154 -9.173 1.00 91.50 171 LEU A CA 1
ATOM 1371 C C . LEU A 1 171 ? 21.962 29.865 -9.993 1.00 91.50 171 LEU A C 1
ATOM 1373 O O . LEU A 1 171 ? 20.859 29.559 -10.460 1.00 91.50 171 LEU A O 1
ATOM 1377 N N . PRO A 1 172 ? 23.041 29.073 -10.135 1.00 85.88 172 PRO A N 1
ATOM 1378 C CA . PRO A 1 172 ? 22.966 27.780 -10.799 1.00 85.88 172 PRO A CA 1
ATOM 1379 C C . PRO A 1 172 ? 21.970 26.858 -10.082 1.00 85.88 172 PRO A C 1
ATOM 1381 O O . PRO A 1 172 ? 21.905 26.814 -8.851 1.00 85.88 172 PRO A O 1
ATOM 1384 N N . THR A 1 173 ? 21.200 26.105 -10.866 1.00 84.75 173 THR A N 1
ATOM 1385 C CA . THR A 1 173 ? 20.240 25.105 -10.379 1.00 84.75 173 THR A CA 1
ATOM 1386 C C . THR A 1 173 ? 20.587 23.739 -10.960 1.00 84.75 173 THR A C 1
ATOM 1388 O O . THR A 1 173 ? 21.143 23.650 -12.052 1.00 84.75 173 THR A O 1
ATOM 1391 N N . SER A 1 174 ? 20.277 22.668 -10.229 1.00 74.06 174 SER A N 1
ATOM 1392 C CA . SER A 1 174 ? 20.502 21.292 -10.682 1.00 74.06 174 SER A CA 1
ATOM 1393 C C . SER A 1 174 ? 19.232 20.484 -10.458 1.00 74.06 174 SER A C 1
ATOM 1395 O O . SER A 1 174 ? 19.003 19.948 -9.377 1.00 74.06 174 SER A O 1
ATOM 1397 N N . THR A 1 175 ? 18.356 20.468 -11.462 1.00 77.25 175 THR A N 1
ATOM 1398 C CA . THR A 1 175 ? 17.119 19.676 -11.447 1.00 77.25 175 THR A CA 1
ATOM 1399 C C . THR A 1 175 ? 17.327 18.432 -12.301 1.00 77.25 175 THR A C 1
ATOM 1401 O O . THR A 1 175 ? 17.663 18.540 -13.477 1.00 77.25 175 THR A O 1
ATOM 1404 N N . ASN A 1 176 ? 17.131 17.254 -11.711 1.00 76.50 176 ASN A N 1
ATOM 1405 C CA . ASN A 1 176 ? 17.316 15.975 -12.388 1.00 76.50 176 ASN A CA 1
ATOM 1406 C C . ASN A 1 176 ? 15.957 15.411 -12.867 1.00 76.50 176 ASN A C 1
ATOM 1408 O O . ASN A 1 176 ? 15.074 15.236 -12.028 1.00 76.50 176 ASN A O 1
ATOM 1412 N N . PRO A 1 177 ? 15.775 15.085 -14.166 1.00 82.00 177 PRO A N 1
ATOM 1413 C CA . PRO A 1 177 ? 14.528 14.521 -14.693 1.00 82.00 177 PRO A CA 1
ATOM 1414 C C . PRO A 1 177 ? 14.354 13.007 -14.457 1.00 82.00 177 PRO A C 1
ATOM 1416 O O . PRO A 1 177 ? 13.405 12.428 -14.982 1.00 82.00 177 PRO A O 1
ATOM 1419 N N . VAL A 1 178 ? 15.242 12.342 -13.706 1.00 80.19 178 VAL A N 1
ATOM 1420 C CA . VAL A 1 178 ? 15.217 10.879 -13.495 1.00 80.19 178 VAL A CA 1
ATOM 1421 C C . VAL A 1 178 ? 13.846 10.363 -13.044 1.00 80.19 178 VAL A C 1
ATOM 1423 O O . VAL A 1 178 ? 13.342 9.421 -13.650 1.00 80.19 178 VAL A O 1
ATOM 1426 N N . ALA A 1 179 ? 13.196 11.005 -12.071 1.00 78.44 179 ALA A N 1
ATOM 1427 C CA . ALA A 1 179 ? 11.869 10.588 -11.610 1.00 78.44 179 ALA A CA 1
ATOM 1428 C C . ALA A 1 179 ? 10.804 10.670 -12.718 1.00 78.44 179 ALA A C 1
ATOM 1430 O O . ALA A 1 179 ? 9.988 9.764 -12.866 1.00 78.44 179 ALA A O 1
ATOM 1431 N N . SER A 1 180 ? 10.832 11.724 -13.542 1.00 84.19 180 SER A N 1
ATOM 1432 C CA . SER A 1 180 ? 9.926 11.860 -14.689 1.00 84.19 180 SER A CA 1
ATOM 1433 C C . SER A 1 180 ? 10.195 10.797 -15.753 1.00 84.19 180 SER A C 1
ATOM 1435 O O . SER A 1 180 ? 9.256 10.256 -16.330 1.00 84.19 180 SER A O 1
ATOM 1437 N N . ILE A 1 181 ? 11.464 10.460 -15.998 1.00 83.31 181 ILE A N 1
ATOM 1438 C CA . ILE A 1 181 ? 11.829 9.376 -16.918 1.00 83.31 181 ILE A CA 1
ATOM 1439 C C . ILE A 1 181 ? 11.298 8.037 -16.387 1.00 83.31 181 ILE A C 1
ATOM 1441 O O . ILE A 1 181 ? 10.708 7.268 -17.148 1.00 83.31 181 ILE A O 1
ATOM 1445 N N . PHE A 1 182 ? 11.439 7.770 -15.087 1.00 79.69 182 PHE A N 1
ATOM 1446 C CA . PHE A 1 182 ? 10.871 6.576 -14.460 1.00 79.69 182 PHE A CA 1
ATOM 1447 C C . PHE A 1 182 ? 9.345 6.525 -14.587 1.00 79.69 182 PHE A C 1
ATOM 1449 O O . PHE A 1 182 ? 8.811 5.493 -14.983 1.00 79.69 182 PHE A O 1
ATOM 1456 N N . ALA A 1 183 ? 8.652 7.636 -14.341 1.00 83.94 183 ALA A N 1
ATOM 1457 C CA . ALA A 1 183 ? 7.199 7.700 -14.468 1.00 83.94 183 ALA A CA 1
ATOM 1458 C C . ALA A 1 183 ? 6.719 7.374 -15.897 1.00 83.94 183 ALA A C 1
ATOM 1460 O O . ALA A 1 183 ? 5.876 6.502 -16.117 1.00 83.94 183 ALA A O 1
ATOM 1461 N N . TRP A 1 184 ? 7.322 8.016 -16.904 1.00 87.31 184 TRP A N 1
ATOM 1462 C CA . TRP A 1 184 ? 6.974 7.785 -18.309 1.00 87.31 184 TRP A CA 1
ATOM 1463 C C . TRP A 1 184 ? 7.305 6.371 -18.778 1.00 87.31 184 TRP A C 1
ATOM 1465 O O . TRP A 1 184 ? 6.501 5.749 -19.471 1.00 87.31 184 TRP A O 1
ATOM 1475 N N . THR A 1 185 ? 8.471 5.842 -18.404 1.00 84.94 185 THR A N 1
ATOM 1476 C CA . THR A 1 185 ? 8.867 4.485 -18.810 1.00 84.94 185 THR A CA 1
ATOM 1477 C C . THR A 1 185 ? 7.926 3.436 -18.230 1.00 84.94 185 THR A C 1
ATOM 1479 O O . THR A 1 185 ? 7.474 2.567 -18.970 1.00 84.94 185 THR A O 1
ATOM 1482 N N . ARG A 1 186 ? 7.536 3.566 -16.958 1.00 82.94 186 ARG A N 1
ATOM 1483 C CA . ARG A 1 186 ? 6.545 2.696 -16.311 1.00 82.94 186 ARG A CA 1
ATOM 1484 C C . ARG A 1 186 ? 5.171 2.779 -16.978 1.00 82.94 186 ARG A C 1
ATOM 1486 O O . ARG A 1 186 ? 4.561 1.744 -17.244 1.00 82.94 186 ARG A O 1
ATOM 1493 N N . GLY A 1 187 ? 4.701 3.988 -17.293 1.00 87.00 187 GLY A N 1
ATOM 1494 C CA . GLY A 1 187 ? 3.442 4.193 -18.017 1.00 87.00 187 GLY A CA 1
ATOM 1495 C C . GLY A 1 187 ? 3.436 3.533 -19.398 1.00 87.00 187 GLY A C 1
ATOM 1496 O O . GLY A 1 187 ? 2.484 2.836 -19.752 1.00 87.00 187 GLY A O 1
ATOM 1497 N N . LEU A 1 188 ? 4.522 3.692 -20.160 1.00 88.88 188 LEU A N 1
ATOM 1498 C CA . LEU A 1 188 ? 4.667 3.084 -21.484 1.00 88.88 188 LEU A CA 1
ATOM 1499 C C . LEU A 1 188 ? 4.816 1.557 -21.418 1.00 88.88 188 LEU A C 1
ATOM 1501 O O . LEU A 1 188 ? 4.244 0.865 -22.257 1.00 88.88 188 LEU A O 1
ATOM 1505 N N . GLU A 1 189 ? 5.530 1.020 -20.424 1.00 85.50 189 GLU A N 1
ATOM 1506 C CA . GLU A 1 189 ? 5.623 -0.427 -20.180 1.00 85.50 189 GLU A CA 1
ATOM 1507 C C . GLU A 1 189 ? 4.240 -1.028 -19.899 1.00 85.50 189 GLU A C 1
ATOM 1509 O O . GLU A 1 189 ? 3.880 -2.053 -20.478 1.00 85.50 189 GLU A O 1
ATOM 1514 N N . HIS A 1 190 ? 3.435 -0.377 -19.053 1.00 85.75 190 HIS A N 1
ATOM 1515 C CA . HIS A 1 190 ? 2.074 -0.831 -18.766 1.00 85.75 190 HIS A CA 1
ATOM 1516 C C . HIS A 1 190 ? 1.168 -0.740 -19.994 1.00 85.75 190 HIS A C 1
ATOM 1518 O O . HIS A 1 190 ? 0.432 -1.679 -20.297 1.00 85.75 190 HIS A O 1
ATOM 1524 N N . ARG A 1 191 ? 1.260 0.358 -20.754 1.00 88.94 191 ARG A N 1
ATOM 1525 C CA . ARG A 1 191 ? 0.504 0.508 -22.001 1.00 88.94 191 ARG A CA 1
ATOM 1526 C C . ARG A 1 191 ? 0.870 -0.569 -23.019 1.00 88.94 191 ARG A C 1
ATOM 1528 O O . ARG A 1 191 ? -0.024 -1.109 -23.662 1.00 88.94 191 ARG A O 1
ATOM 1535 N N . ALA A 1 192 ? 2.151 -0.921 -23.113 1.00 88.81 192 ALA A N 1
ATOM 1536 C CA . ALA A 1 192 ? 2.612 -1.967 -24.014 1.00 88.81 192 ALA A CA 1
ATOM 1537 C C . ALA A 1 192 ? 1.983 -3.333 -23.702 1.00 88.81 192 ALA A C 1
ATOM 1539 O O . ALA A 1 192 ? 1.655 -4.076 -24.624 1.00 88.81 192 ALA A O 1
ATOM 1540 N N . LEU A 1 193 ? 1.784 -3.637 -22.414 1.00 85.19 193 LEU A N 1
ATOM 1541 C CA . LEU A 1 193 ? 1.105 -4.854 -21.963 1.00 85.19 193 LEU A CA 1
ATOM 1542 C C . LEU A 1 193 ? -0.391 -4.848 -22.299 1.00 85.19 193 LEU A C 1
ATOM 1544 O O . LEU A 1 193 ? -0.926 -5.881 -22.683 1.00 85.19 193 LEU A O 1
ATOM 1548 N N . LEU A 1 194 ? -1.069 -3.706 -22.150 1.00 87.75 194 LEU A N 1
ATOM 1549 C CA . LEU A 1 194 ? -2.504 -3.596 -22.440 1.00 87.75 194 LEU A CA 1
ATOM 1550 C C . LEU A 1 194 ? -2.820 -3.672 -23.937 1.00 87.75 194 LEU A C 1
ATOM 1552 O O . LEU A 1 194 ? -3.851 -4.228 -24.307 1.00 87.75 194 LEU A O 1
ATOM 1556 N N . ASP A 1 195 ? -1.945 -3.109 -24.769 1.00 91.38 195 ASP A N 1
ATOM 1557 C CA . ASP A 1 195 ? -2.122 -3.039 -26.224 1.00 91.38 195 ASP A CA 1
ATOM 1558 C C . ASP A 1 195 ? -1.484 -4.224 -26.969 1.00 91.38 195 ASP A C 1
ATOM 1560 O O . ASP A 1 195 ? -1.502 -4.241 -28.196 1.00 91.38 195 ASP A O 1
ATOM 1564 N N . ASP A 1 196 ? -0.890 -5.182 -26.248 1.00 89.38 196 ASP A N 1
ATOM 1565 C CA . ASP A 1 196 ? -0.131 -6.311 -26.808 1.00 89.38 196 ASP A CA 1
ATOM 1566 C C . ASP A 1 196 ? 0.928 -5.866 -27.840 1.00 89.38 196 ASP A C 1
ATOM 1568 O O . ASP A 1 196 ? 1.006 -6.346 -28.970 1.00 89.38 196 ASP A O 1
ATOM 1572 N N . THR A 1 197 ? 1.757 -4.886 -27.453 1.00 90.69 197 THR A N 1
ATOM 1573 C CA . THR A 1 197 ? 2.821 -4.315 -28.304 1.00 90.69 197 THR A CA 1
ATOM 1574 C C . THR A 1 197 ? 4.219 -4.712 -27.799 1.00 90.69 197 THR A C 1
ATOM 1576 O O . THR A 1 197 ? 4.940 -3.906 -27.196 1.00 90.69 197 THR A O 1
ATOM 1579 N N . PRO A 1 198 ? 4.673 -5.957 -28.052 1.00 83.69 198 PRO A N 1
ATOM 1580 C CA . PRO A 1 198 ? 5.911 -6.499 -27.480 1.00 83.69 198 PRO A CA 1
ATOM 1581 C C . PRO A 1 198 ? 7.176 -5.749 -27.920 1.00 83.69 198 PRO A C 1
ATOM 1583 O O . PRO A 1 198 ? 8.178 -5.748 -27.202 1.00 83.69 198 PRO A O 1
ATOM 1586 N N . ASP A 1 199 ? 7.148 -5.074 -29.070 1.00 86.00 199 ASP A N 1
ATOM 1587 C CA . ASP A 1 199 ? 8.271 -4.263 -29.547 1.00 86.00 199 ASP A CA 1
ATOM 1588 C C . ASP A 1 199 ? 8.480 -2.996 -28.713 1.00 86.00 199 ASP A C 1
ATOM 1590 O O . ASP A 1 199 ? 9.627 -2.611 -28.463 1.00 86.00 199 ASP A O 1
ATOM 1594 N N . LEU A 1 200 ? 7.398 -2.369 -28.236 1.00 83.19 200 LEU A N 1
ATOM 1595 C CA . LEU A 1 200 ? 7.481 -1.221 -27.334 1.00 83.19 200 LEU A CA 1
ATOM 1596 C C . LEU A 1 200 ? 8.087 -1.652 -25.995 1.00 83.19 200 LEU A C 1
ATOM 1598 O O . LEU A 1 200 ? 9.070 -1.059 -25.546 1.00 83.19 200 LEU A O 1
ATOM 1602 N N . ALA A 1 201 ? 7.582 -2.747 -25.419 1.00 77.00 201 ALA A N 1
ATOM 1603 C CA . ALA A 1 201 ? 8.119 -3.324 -24.188 1.00 77.00 201 ALA A CA 1
ATOM 1604 C C . ALA A 1 201 ? 9.615 -3.672 -24.319 1.00 77.00 201 ALA A C 1
ATOM 1606 O O . ALA A 1 201 ? 10.425 -3.340 -23.450 1.00 77.00 201 ALA A O 1
ATOM 1607 N N . ARG A 1 202 ? 10.017 -4.277 -25.445 1.00 76.62 202 ARG A N 1
ATOM 1608 C CA . ARG A 1 202 ? 11.413 -4.650 -25.710 1.00 76.62 202 ARG A CA 1
ATOM 1609 C C . ARG A 1 202 ? 12.332 -3.433 -25.828 1.00 76.62 202 ARG A C 1
ATOM 1611 O O . ARG A 1 202 ? 13.432 -3.448 -25.277 1.00 76.62 202 ARG A O 1
ATOM 1618 N N . ARG A 1 203 ? 11.900 -2.378 -26.528 1.00 78.69 203 ARG A N 1
ATOM 1619 C CA . ARG A 1 203 ? 12.680 -1.137 -26.694 1.00 78.69 203 ARG A CA 1
ATOM 1620 C C . ARG A 1 203 ? 12.893 -0.416 -25.365 1.00 78.69 203 ARG A C 1
ATOM 1622 O O . ARG A 1 203 ? 14.002 0.051 -25.112 1.00 78.69 203 ARG A O 1
ATOM 1629 N N . LEU A 1 204 ? 11.873 -0.373 -24.508 1.00 76.94 204 LEU A N 1
ATOM 1630 C CA . LEU A 1 204 ? 11.974 0.217 -23.169 1.00 76.94 204 LEU A CA 1
ATOM 1631 C C . LEU A 1 204 ? 12.940 -0.582 -22.278 1.00 76.94 204 LEU A C 1
ATOM 1633 O O . LEU A 1 204 ? 13.834 0.001 -21.663 1.00 76.94 204 LEU A O 1
ATOM 1637 N N . ALA A 1 205 ? 12.859 -1.917 -22.307 1.00 65.00 205 ALA A N 1
ATOM 1638 C CA . ALA A 1 205 ? 13.744 -2.793 -21.537 1.00 65.00 205 ALA A CA 1
ATOM 1639 C C . ALA A 1 205 ? 15.223 -2.739 -21.984 1.00 65.00 205 ALA A C 1
ATOM 1641 O O . ALA A 1 205 ? 16.129 -2.796 -21.146 1.00 65.00 205 ALA A O 1
ATOM 1642 N N . LEU A 1 206 ? 15.486 -2.636 -23.295 1.00 52.94 206 LEU A N 1
ATOM 1643 C CA . LEU A 1 206 ? 16.841 -2.625 -23.869 1.00 52.94 206 LEU A CA 1
ATOM 1644 C C . LEU A 1 206 ? 17.549 -1.273 -23.733 1.00 52.94 206 LEU A C 1
ATOM 1646 O O . LEU A 1 206 ? 18.741 -1.239 -23.420 1.00 52.94 206 LEU A O 1
ATOM 1650 N N . ASN A 1 207 ? 16.840 -0.165 -23.965 1.00 52.03 207 ASN A N 1
ATOM 1651 C CA . ASN A 1 207 ? 17.459 1.161 -23.971 1.00 52.03 207 ASN A CA 1
ATOM 1652 C C . ASN A 1 207 ? 17.799 1.641 -22.558 1.00 52.03 207 ASN A C 1
ATOM 1654 O O . ASN A 1 207 ? 18.813 2.311 -22.376 1.00 52.03 207 ASN A O 1
ATOM 1658 N N . TRP A 1 208 ? 17.040 1.244 -21.535 1.00 54.94 208 TRP A N 1
ATOM 1659 C CA . TRP A 1 208 ? 17.339 1.647 -20.160 1.00 54.94 208 TRP A CA 1
ATOM 1660 C C . TRP A 1 208 ? 18.637 1.038 -19.618 1.00 54.94 208 TRP A C 1
ATOM 1662 O O . TRP A 1 208 ? 19.490 1.756 -19.100 1.00 54.94 208 TRP A O 1
ATOM 1672 N N . ARG A 1 209 ? 18.836 -0.276 -19.809 1.00 45.34 209 ARG A N 1
ATOM 1673 C CA . ARG A 1 209 ? 20.007 -1.012 -19.289 1.00 45.34 209 ARG A CA 1
ATOM 1674 C C . ARG A 1 209 ? 21.352 -0.482 -19.800 1.00 45.34 209 ARG A C 1
ATOM 1676 O O . ARG A 1 209 ? 22.378 -0.779 -19.201 1.00 45.34 209 ARG A O 1
ATOM 1683 N N . ARG A 1 210 ? 21.350 0.266 -20.909 1.00 43.47 210 ARG A N 1
ATOM 1684 C CA . ARG A 1 210 ? 22.551 0.838 -21.535 1.00 43.47 210 ARG A CA 1
ATOM 1685 C C . ARG A 1 210 ? 22.729 2.340 -21.300 1.00 43.47 210 ARG A C 1
ATOM 1687 O O . ARG A 1 210 ? 23.853 2.812 -21.402 1.00 43.47 210 ARG A O 1
ATOM 1694 N N . SER A 1 211 ? 21.656 3.085 -21.025 1.00 45.31 211 SER A N 1
ATOM 1695 C CA . SER A 1 211 ? 21.674 4.557 -21.124 1.00 45.31 211 SER A CA 1
ATOM 1696 C C . SER A 1 211 ? 21.989 5.286 -19.820 1.00 45.31 211 SER A C 1
ATOM 1698 O O . SER A 1 211 ? 22.292 6.474 -19.861 1.00 45.31 211 SER A O 1
ATOM 1700 N N . ILE A 1 212 ? 21.950 4.604 -18.671 1.00 47.34 212 ILE A N 1
ATOM 1701 C CA . ILE A 1 212 ? 22.414 5.176 -17.405 1.00 47.34 212 ILE A CA 1
ATOM 1702 C C . ILE A 1 212 ? 23.625 4.380 -16.935 1.00 47.34 212 ILE A C 1
ATOM 1704 O O . ILE A 1 212 ? 23.452 3.279 -16.407 1.00 47.34 212 ILE A O 1
ATOM 1708 N N . PRO A 1 213 ? 24.853 4.905 -17.091 1.00 38.91 213 PRO A N 1
ATOM 1709 C CA . PRO A 1 213 ? 25.972 4.406 -16.320 1.00 38.91 213 PRO A CA 1
ATOM 1710 C C . PRO A 1 213 ? 25.679 4.764 -14.862 1.00 38.91 213 PRO A C 1
ATOM 1712 O O . PRO A 1 213 ? 25.970 5.866 -14.403 1.00 38.91 213 PRO A O 1
ATOM 1715 N N . PHE A 1 214 ? 25.045 3.850 -14.130 1.00 40.88 214 PHE A N 1
ATOM 1716 C CA . PHE A 1 214 ? 25.077 3.909 -12.681 1.00 40.88 214 PHE A CA 1
ATOM 1717 C C . PHE A 1 214 ? 26.548 3.773 -12.302 1.00 40.88 214 PHE A C 1
ATOM 1719 O O . PHE A 1 214 ? 27.124 2.688 -12.354 1.00 40.88 214 PHE A O 1
ATOM 1726 N N . HIS A 1 215 ? 27.180 4.894 -11.960 1.00 33.75 215 HIS A N 1
ATOM 1727 C CA . HIS A 1 215 ? 28.331 4.823 -11.084 1.00 33.75 215 HIS A CA 1
ATOM 1728 C C . HIS A 1 215 ? 27.810 4.137 -9.819 1.00 33.75 215 HIS A C 1
ATOM 1730 O O . HIS A 1 215 ? 26.800 4.604 -9.281 1.00 33.75 215 HIS A O 1
ATOM 1736 N N . PRO A 1 216 ? 28.394 3.012 -9.382 1.00 32.31 216 PRO A N 1
ATOM 1737 C CA . PRO A 1 216 ? 27.938 2.362 -8.174 1.00 32.31 216 PRO A CA 1
ATOM 1738 C C . PRO A 1 216 ? 28.166 3.369 -7.053 1.00 32.31 216 PRO A C 1
ATOM 1740 O O . PRO A 1 216 ? 29.302 3.607 -6.638 1.00 32.31 216 PRO A O 1
ATOM 1743 N N . TYR A 1 217 ? 27.094 3.998 -6.571 1.00 35.25 217 TYR A N 1
ATOM 1744 C CA . TYR A 1 217 ? 27.105 4.491 -5.209 1.00 35.25 217 TYR A CA 1
ATOM 1745 C C . TYR A 1 217 ? 27.271 3.223 -4.383 1.00 35.25 217 TYR A C 1
ATOM 1747 O O . TYR A 1 217 ? 26.327 2.452 -4.226 1.00 35.25 217 TYR A O 1
ATOM 1755 N N . ARG A 1 218 ? 28.538 2.950 -4.033 1.00 34.03 218 ARG A N 1
ATOM 1756 C CA . ARG A 1 218 ? 28.988 1.908 -3.111 1.00 34.03 218 ARG A CA 1
ATOM 1757 C C . ARG A 1 218 ? 27.895 1.679 -2.090 1.00 34.03 218 ARG A C 1
ATOM 1759 O O . ARG A 1 218 ? 27.482 2.666 -1.483 1.00 34.03 218 ARG A O 1
ATOM 1766 N N . ASP A 1 219 ? 27.494 0.418 -1.935 1.00 37.53 219 ASP A N 1
ATOM 1767 C CA . ASP A 1 219 ? 26.764 -0.128 -0.793 1.00 37.53 219 ASP A CA 1
ATOM 1768 C C . ASP A 1 219 ? 26.632 0.913 0.320 1.00 37.53 219 ASP A C 1
ATOM 1770 O O . ASP A 1 219 ? 27.571 1.102 1.101 1.00 37.53 219 ASP A O 1
ATOM 1774 N N . MET A 1 220 ? 25.523 1.665 0.335 1.00 39.59 220 MET A N 1
ATOM 1775 C CA . MET A 1 220 ? 25.265 2.615 1.414 1.00 39.59 220 MET A CA 1
ATOM 1776 C C . MET A 1 220 ? 24.913 1.790 2.642 1.00 39.59 220 MET A C 1
ATOM 1778 O O . MET A 1 220 ? 23.759 1.486 2.938 1.00 39.59 220 MET A O 1
ATOM 1782 N N . LYS A 1 221 ? 25.983 1.348 3.289 1.00 38.16 221 LYS A N 1
ATOM 1783 C CA . LYS A 1 221 ? 26.002 0.725 4.589 1.00 38.16 221 LYS A CA 1
ATOM 1784 C C . LYS A 1 221 ? 25.856 1.841 5.612 1.00 38.16 221 LYS A C 1
ATOM 1786 O O . LYS A 1 221 ? 26.555 2.849 5.522 1.00 38.16 221 LYS A O 1
ATOM 1791 N N . ASN A 1 222 ? 24.965 1.673 6.584 1.00 42.50 222 ASN A N 1
ATOM 1792 C CA . ASN A 1 222 ? 25.013 2.515 7.779 1.00 42.50 222 ASN A CA 1
ATOM 1793 C C . ASN A 1 222 ? 26.375 2.337 8.495 1.00 42.50 222 ASN A C 1
ATOM 1795 O O . ASN A 1 222 ? 27.166 1.465 8.129 1.00 42.50 222 ASN A O 1
ATOM 1799 N N . GLU A 1 223 ? 26.661 3.125 9.535 1.00 35.50 223 GLU A N 1
ATOM 1800 C CA . GLU A 1 223 ? 27.923 3.030 10.297 1.00 35.50 223 GLU A CA 1
ATOM 1801 C C . GLU A 1 223 ? 28.220 1.615 10.846 1.00 35.50 223 GLU A C 1
ATOM 1803 O O . GLU A 1 223 ? 29.362 1.315 11.183 1.00 35.50 223 GLU A O 1
ATOM 1808 N N . GLN A 1 224 ? 27.219 0.724 10.894 1.00 38.69 224 GLN A N 1
ATOM 1809 C CA . GLN A 1 224 ? 27.353 -0.679 11.299 1.00 38.69 224 GLN A CA 1
ATOM 1810 C C . GLN A 1 224 ? 27.458 -1.687 10.138 1.00 38.69 224 GLN A C 1
ATOM 1812 O O . GLN A 1 224 ? 27.520 -2.888 10.390 1.00 38.69 224 GLN A O 1
ATOM 1817 N N . GLY A 1 225 ? 27.498 -1.258 8.874 1.00 41.03 225 GLY A N 1
ATOM 1818 C CA . GLY A 1 225 ? 27.639 -2.177 7.740 1.00 41.03 225 GLY A CA 1
ATOM 1819 C C . GLY A 1 225 ? 26.326 -2.659 7.102 1.00 41.03 225 GLY A C 1
ATOM 1820 O O . GLY A 1 225 ? 26.387 -3.468 6.173 1.00 41.03 225 GLY A O 1
ATOM 1821 N N . ASN A 1 226 ? 25.158 -2.189 7.556 1.00 39.34 226 ASN A N 1
ATOM 1822 C CA . ASN A 1 226 ? 23.852 -2.701 7.117 1.00 39.34 226 ASN A CA 1
ATOM 1823 C C . ASN A 1 226 ? 23.366 -1.999 5.843 1.00 39.34 226 ASN A C 1
ATOM 1825 O O . ASN A 1 226 ? 23.325 -0.769 5.798 1.00 39.34 226 ASN A O 1
ATOM 1829 N N . CYS A 1 227 ? 22.969 -2.775 4.829 1.00 43.75 227 CYS A N 1
ATOM 1830 C CA . CYS A 1 227 ? 22.336 -2.260 3.612 1.00 43.75 227 CYS A CA 1
ATOM 1831 C C . CYS A 1 227 ? 20.903 -1.794 3.898 1.00 43.75 227 CYS A C 1
ATOM 1833 O O . CYS A 1 227 ? 20.147 -2.506 4.554 1.00 43.75 227 CYS A O 1
ATOM 1835 N N . LEU A 1 228 ? 20.511 -0.643 3.349 1.00 44.81 228 LEU A N 1
ATOM 1836 C CA . LEU A 1 228 ? 19.107 -0.233 3.297 1.00 44.81 228 LEU A CA 1
ATOM 1837 C C . LEU A 1 228 ? 18.356 -1.097 2.268 1.00 44.81 228 LEU A C 1
ATOM 1839 O O . LEU A 1 228 ? 18.868 -1.397 1.187 1.00 44.81 228 LEU A O 1
ATOM 1843 N N . SER A 1 229 ? 17.170 -1.565 2.655 1.00 44.62 229 SER A N 1
ATOM 1844 C CA . SER A 1 229 ? 16.479 -2.695 2.025 1.00 44.62 229 SER A CA 1
ATOM 1845 C C . SER A 1 229 ? 15.723 -2.348 0.746 1.00 44.62 229 SER A C 1
ATOM 1847 O O . SER A 1 229 ? 15.008 -1.345 0.700 1.00 44.62 229 SER A O 1
ATOM 1849 N N . ARG A 1 230 ? 15.726 -3.264 -0.230 1.00 47.47 230 ARG A N 1
ATOM 1850 C CA . ARG A 1 230 ? 14.902 -3.187 -1.444 1.00 47.47 230 ARG A CA 1
ATOM 1851 C C . ARG A 1 230 ? 13.465 -3.648 -1.165 1.00 47.47 230 ARG A C 1
ATOM 1853 O O . ARG A 1 230 ? 13.084 -4.756 -1.538 1.00 47.47 230 ARG A O 1
ATOM 1860 N N . ALA A 1 231 ? 12.677 -2.845 -0.463 1.00 45.62 231 ALA A N 1
ATOM 1861 C CA . ALA A 1 231 ? 11.265 -3.140 -0.209 1.00 45.62 231 ALA A CA 1
ATOM 1862 C C . ALA A 1 231 ? 10.374 -2.558 -1.321 1.00 45.62 231 ALA A C 1
ATOM 1864 O O . ALA A 1 231 ? 10.616 -1.442 -1.778 1.00 45.62 231 ALA A O 1
ATOM 1865 N N . LEU A 1 232 ? 9.352 -3.307 -1.752 1.00 51.34 232 LEU A N 1
ATOM 1866 C CA . LEU A 1 232 ? 8.226 -2.756 -2.510 1.00 51.34 232 LEU A CA 1
ATOM 1867 C C . LEU A 1 232 ? 7.167 -2.328 -1.501 1.00 51.34 232 LEU A C 1
ATOM 1869 O O . LEU A 1 232 ? 6.468 -3.170 -0.939 1.00 51.34 232 LEU A O 1
ATOM 1873 N N . LEU A 1 233 ? 7.074 -1.031 -1.243 1.00 53.44 233 LEU A N 1
ATOM 1874 C CA . LEU A 1 233 ? 6.093 -0.490 -0.310 1.00 53.44 233 LEU A CA 1
ATOM 1875 C C . LEU A 1 233 ? 4.770 -0.312 -1.025 1.00 53.44 233 LEU A C 1
ATOM 1877 O O . LEU A 1 233 ? 4.732 0.355 -2.050 1.00 53.44 233 LEU A O 1
ATOM 1881 N N . SER A 1 234 ? 3.709 -0.899 -0.486 1.00 48.06 234 SER A N 1
ATOM 1882 C CA . SER A 1 234 ? 2.349 -0.700 -0.956 1.00 48.06 234 SER A CA 1
ATOM 1883 C C . SER A 1 234 ? 1.543 0.095 0.053 1.00 48.06 234 SER A C 1
ATOM 1885 O O . SER A 1 234 ? 1.480 -0.295 1.221 1.00 48.06 234 SER A O 1
ATOM 1887 N N . HIS A 1 235 ? 0.872 1.155 -0.382 1.00 51.28 235 HIS A N 1
ATOM 1888 C CA . HIS A 1 235 ? -0.098 1.866 0.445 1.00 51.28 235 HIS A CA 1
ATOM 1889 C C . HIS A 1 235 ? -1.297 2.339 -0.358 1.00 51.28 235 HIS A C 1
ATOM 1891 O O . HIS A 1 235 ? -1.197 2.639 -1.538 1.00 51.28 235 HIS A O 1
ATOM 1897 N N . SER A 1 236 ? -2.471 2.400 0.257 1.00 44.28 236 SER A N 1
ATOM 1898 C CA . SER A 1 236 ? -3.653 2.966 -0.397 1.00 44.28 236 SER A CA 1
ATOM 1899 C C . SER A 1 236 ? -3.621 4.494 -0.289 1.00 44.28 236 SER A C 1
ATOM 1901 O O . SER A 1 236 ? -3.868 5.010 0.801 1.00 44.28 236 SER A O 1
ATOM 1903 N N . SER A 1 237 ? -3.343 5.228 -1.366 1.00 38.31 237 SER A N 1
ATOM 1904 C CA . SER A 1 237 ? -3.340 6.699 -1.353 1.00 38.31 237 SER A CA 1
ATOM 1905 C C . SER A 1 237 ? -4.717 7.302 -1.660 1.00 38.31 237 SER A C 1
ATOM 1907 O O . SER A 1 237 ? -5.448 6.845 -2.536 1.00 38.31 237 SER A O 1
ATOM 1909 N N . CYS A 1 238 ? -5.086 8.349 -0.911 1.00 32.03 238 CYS A N 1
ATOM 1910 C CA . CYS A 1 238 ? -6.237 9.205 -1.209 1.00 32.03 238 CYS A CA 1
ATOM 1911 C C . CYS A 1 238 ? -5.757 10.367 -2.079 1.00 32.03 238 CYS A C 1
ATOM 1913 O O . CYS A 1 238 ? -5.262 11.359 -1.547 1.00 32.03 238 CYS A O 1
ATOM 1915 N N . HIS A 1 239 ? -5.868 10.261 -3.403 1.00 33.44 239 HIS A N 1
ATOM 1916 C CA . HIS A 1 239 ? -5.591 11.412 -4.258 1.00 33.44 239 HIS A CA 1
ATOM 1917 C C . HIS A 1 239 ? -6.787 12.367 -4.243 1.00 33.44 239 HIS A C 1
ATOM 1919 O O . HIS A 1 239 ? -7.802 12.151 -4.902 1.00 33.44 239 HIS A O 1
ATOM 1925 N N . ASN A 1 240 ? -6.656 13.439 -3.463 1.00 26.47 240 ASN A N 1
ATOM 1926 C CA . ASN A 1 240 ? -7.513 14.611 -3.549 1.00 26.47 240 ASN A CA 1
ATOM 1927 C C . ASN A 1 240 ? -6.865 15.591 -4.540 1.00 26.47 240 ASN A C 1
ATOM 1929 O O . ASN A 1 240 ? -6.037 16.412 -4.148 1.00 26.47 240 ASN A O 1
ATOM 1933 N N . MET A 1 241 ? -7.211 15.510 -5.829 1.00 29.59 241 MET A N 1
ATOM 1934 C CA . MET A 1 241 ? -6.896 16.599 -6.760 1.00 29.59 241 MET A CA 1
ATOM 1935 C C . MET A 1 241 ? -7.840 17.770 -6.467 1.00 29.59 241 MET A C 1
ATOM 1937 O O . MET A 1 241 ? -8.919 17.907 -7.039 1.00 29.59 241 MET A O 1
ATOM 1941 N N . GLY A 1 242 ? -7.443 18.601 -5.504 1.00 26.23 242 GLY A N 1
ATOM 1942 C CA . GLY A 1 242 ? -8.155 19.815 -5.136 1.00 26.23 242 GLY A CA 1
ATOM 1943 C C . GLY A 1 242 ? -8.117 20.845 -6.264 1.00 26.23 242 GLY A C 1
ATOM 1944 O O . GLY A 1 242 ? -7.117 21.531 -6.455 1.00 26.23 242 GLY A O 1
ATOM 1945 N N . GLY A 1 243 ? -9.239 20.983 -6.972 1.00 25.95 243 GLY A N 1
ATOM 1946 C CA . GLY A 1 243 ? -9.446 21.980 -8.018 1.00 25.95 243 GLY A CA 1
ATOM 1947 C C . GLY A 1 243 ? -10.924 22.220 -8.334 1.00 25.95 243 GLY A C 1
ATOM 1948 O O . GLY A 1 243 ? -11.335 22.036 -9.469 1.00 25.95 243 GLY A O 1
ATOM 1949 N N . ARG A 1 244 ? -11.675 22.710 -7.334 1.00 24.95 244 ARG A N 1
ATOM 1950 C CA . ARG A 1 244 ? -13.086 23.173 -7.362 1.00 24.95 244 ARG A CA 1
ATOM 1951 C C . ARG A 1 244 ? -14.154 22.076 -7.348 1.00 24.95 244 ARG A C 1
ATOM 1953 O O . ARG A 1 244 ? -14.028 21.027 -7.958 1.00 24.95 244 ARG A O 1
ATOM 1960 N N . GLY A 1 245 ? -15.186 22.350 -6.549 1.00 27.52 245 GLY A N 1
ATOM 1961 C CA . GLY A 1 245 ? -16.152 21.375 -6.069 1.00 27.52 245 GLY A CA 1
ATOM 1962 C C . GLY A 1 245 ? -16.897 20.635 -7.168 1.00 27.52 245 GLY A C 1
ATOM 1963 O O . GLY A 1 245 ? -17.379 21.237 -8.119 1.00 27.52 245 GLY A O 1
ATOM 1964 N N . MET A 1 246 ? -17.064 19.336 -6.954 1.00 21.44 246 MET A N 1
ATOM 1965 C CA . MET A 1 246 ? -18.203 18.577 -7.437 1.00 21.44 246 MET A CA 1
ATOM 1966 C C . MET A 1 246 ? -18.389 17.358 -6.540 1.00 21.44 246 MET A C 1
ATOM 1968 O O . MET A 1 246 ? -17.451 16.774 -6.006 1.00 21.44 246 MET A O 1
ATOM 1972 N N . THR A 1 247 ? -19.658 17.076 -6.316 1.00 22.78 247 THR A N 1
ATOM 1973 C CA . THR A 1 247 ? -20.238 16.033 -5.483 1.00 22.78 247 THR A CA 1
ATOM 1974 C C . THR A 1 247 ? -19.643 14.644 -5.704 1.00 22.78 247 THR A C 1
ATOM 1976 O O . THR A 1 247 ? -19.260 14.285 -6.815 1.00 22.78 247 THR A O 1
ATOM 1979 N N . SER A 1 248 ? -19.662 13.864 -4.620 1.00 29.06 248 SER A N 1
ATOM 1980 C CA . SER A 1 248 ? -19.424 12.421 -4.533 1.00 29.06 248 SER A CA 1
ATOM 1981 C C . SER A 1 248 ? -19.659 11.659 -5.841 1.00 29.06 248 SER A C 1
ATOM 1983 O O . SER A 1 248 ? -20.799 11.470 -6.267 1.00 29.06 248 SER A O 1
ATOM 1985 N N . SER A 1 249 ? -18.582 11.149 -6.429 1.00 21.28 249 SER A N 1
ATOM 1986 C CA . SER A 1 249 ? -18.645 10.044 -7.381 1.00 21.28 249 SER A CA 1
ATOM 1987 C C . SER A 1 249 ? -17.465 9.104 -7.137 1.00 21.28 249 SER A C 1
ATOM 1989 O O . SER A 1 249 ? -16.393 9.524 -6.710 1.00 21.28 249 SER A O 1
ATOM 1991 N N . ASN A 1 250 ? -17.739 7.812 -7.296 1.00 25.39 250 ASN A N 1
ATOM 1992 C CA . ASN A 1 250 ? -16.909 6.672 -6.920 1.00 25.39 250 ASN A CA 1
ATOM 1993 C C . ASN A 1 250 ? -15.470 6.742 -7.470 1.00 25.39 250 ASN A C 1
ATOM 1995 O O . ASN A 1 250 ? -15.231 6.297 -8.590 1.00 25.39 250 ASN A O 1
ATOM 1999 N N . SER A 1 251 ? -14.501 7.198 -6.674 1.00 24.05 251 SER A N 1
ATOM 2000 C CA . SER A 1 251 ? -13.089 6.906 -6.934 1.00 24.05 251 SER A CA 1
ATOM 2001 C C . SER A 1 251 ? -12.727 5.559 -6.301 1.00 24.05 251 SER A C 1
ATOM 2003 O O . SER A 1 251 ? -12.831 5.351 -5.090 1.00 24.05 251 SER A O 1
ATOM 2005 N N . GLU A 1 252 ? -12.368 4.593 -7.146 1.00 28.89 252 GLU A N 1
ATOM 2006 C CA . GLU A 1 252 ? -11.781 3.330 -6.708 1.00 28.89 252 GLU A CA 1
ATOM 2007 C C . GLU A 1 252 ? -10.371 3.600 -6.173 1.00 28.89 252 GLU A C 1
ATOM 2009 O O . GLU A 1 252 ? -9.536 4.201 -6.844 1.00 28.89 252 GLU A O 1
ATOM 2014 N N . TRP A 1 253 ? -10.119 3.171 -4.941 1.00 35.28 253 TRP A N 1
ATOM 2015 C CA . TRP A 1 253 ? -8.831 3.315 -4.278 1.00 35.28 253 TRP A CA 1
ATOM 2016 C C . TRP A 1 253 ? -7.816 2.346 -4.898 1.00 35.28 253 TRP A C 1
ATOM 2018 O O . TRP A 1 253 ? -8.017 1.130 -4.857 1.00 35.28 253 TRP A O 1
ATOM 2028 N N . GLY A 1 254 ? -6.745 2.886 -5.484 1.00 33.03 254 GLY A N 1
ATOM 2029 C CA . GLY A 1 254 ? -5.598 2.123 -5.977 1.00 33.03 254 GLY A CA 1
ATOM 2030 C C . GLY A 1 254 ? -4.560 1.888 -4.878 1.00 33.03 254 GLY A C 1
ATOM 2031 O O . GLY A 1 254 ? -4.429 2.684 -3.948 1.00 33.03 254 GLY A O 1
ATOM 2032 N N . ALA A 1 255 ? -3.817 0.789 -4.980 1.00 39.41 255 ALA A N 1
ATOM 2033 C CA . ALA A 1 255 ? -2.602 0.599 -4.194 1.00 39.41 255 ALA A CA 1
ATOM 2034 C C . ALA A 1 255 ? -1.455 1.345 -4.896 1.00 39.41 255 ALA A C 1
ATOM 2036 O O . ALA A 1 255 ? -1.202 1.079 -6.071 1.00 39.41 255 ALA A O 1
ATOM 2037 N N . CYS A 1 256 ? -0.814 2.281 -4.202 1.00 41.44 256 CYS A N 1
ATOM 2038 C CA . CYS A 1 256 ? 0.433 2.943 -4.567 1.00 41.44 256 CYS A CA 1
ATOM 2039 C C . CYS A 1 256 ? 1.612 2.042 -4.217 1.00 41.44 256 CYS A C 1
ATOM 2041 O O . CYS A 1 256 ? 1.596 1.421 -3.159 1.00 41.44 256 CYS A O 1
ATOM 2043 N N . TRP A 1 257 ? 2.607 1.969 -5.090 1.00 45.09 257 TRP A N 1
ATOM 2044 C CA . TRP A 1 257 ? 3.753 1.082 -4.990 1.00 45.09 257 TRP A CA 1
ATOM 2045 C C . TRP A 1 257 ? 5.043 1.852 -5.177 1.00 45.09 257 TRP A C 1
ATOM 2047 O O . TRP A 1 257 ? 5.204 2.527 -6.194 1.00 45.09 257 TRP A O 1
ATOM 2057 N N . ILE A 1 258 ? 5.974 1.683 -4.241 1.00 46.31 258 ILE A N 1
ATOM 2058 C CA . ILE A 1 258 ? 7.264 2.365 -4.257 1.00 46.31 258 ILE A CA 1
ATOM 2059 C C . ILE A 1 258 ? 8.398 1.335 -4.260 1.00 46.31 258 ILE A C 1
ATOM 2061 O O . ILE A 1 258 ? 8.502 0.512 -3.352 1.00 46.31 258 ILE A O 1
ATOM 2065 N N . GLU A 1 259 ? 9.224 1.354 -5.315 1.00 41.75 259 GLU A N 1
ATOM 2066 C CA . GLU A 1 259 ? 10.414 0.499 -5.484 1.00 41.75 259 GLU A CA 1
ATOM 2067 C C . GLU A 1 259 ? 11.684 1.364 -5.448 1.00 41.75 259 GLU A C 1
ATOM 2069 O O . GLU A 1 259 ? 11.775 2.360 -6.169 1.00 41.75 259 GLU A O 1
ATOM 2074 N N . GLY A 1 260 ? 12.683 0.969 -4.651 1.00 33.00 260 GLY A N 1
ATOM 2075 C CA . GLY A 1 260 ? 14.039 1.521 -4.736 1.00 33.00 260 GLY A CA 1
ATOM 2076 C C . GLY A 1 260 ? 14.807 0.944 -5.931 1.00 33.00 260 GLY A C 1
ATOM 2077 O O . GLY A 1 260 ? 14.708 -0.252 -6.222 1.00 33.00 260 GLY A O 1
ATOM 2078 N N . ALA A 1 261 ? 15.589 1.773 -6.627 1.00 29.58 261 ALA A N 1
ATOM 2079 C CA . ALA A 1 261 ? 16.434 1.353 -7.747 1.00 29.58 261 ALA A CA 1
ATOM 2080 C C . ALA A 1 261 ? 17.565 0.404 -7.285 1.00 29.58 261 ALA A C 1
ATOM 2082 O O . ALA A 1 261 ? 18.688 0.824 -7.028 1.00 29.58 261 ALA A O 1
ATOM 2083 N N . GLY A 1 262 ? 17.267 -0.892 -7.159 1.00 26.97 262 GLY A N 1
ATOM 2084 C CA . GLY A 1 262 ? 18.236 -1.944 -6.842 1.00 26.97 262 GLY A CA 1
ATOM 2085 C C . GLY A 1 262 ? 18.677 -2.739 -8.076 1.00 26.97 262 GLY A C 1
ATOM 2086 O O . GLY A 1 262 ? 17.872 -3.015 -8.969 1.00 26.97 262 GLY A O 1
ATOM 2087 N N . HIS A 1 263 ? 19.951 -3.147 -8.100 1.00 22.52 263 HIS A N 1
ATOM 2088 C CA . HIS A 1 263 ? 20.548 -4.009 -9.131 1.00 22.52 263 HIS A CA 1
ATOM 2089 C C . HIS A 1 263 ? 19.697 -5.262 -9.434 1.00 22.52 263 HIS A C 1
ATOM 2091 O O . HIS A 1 263 ? 19.074 -5.818 -8.525 1.00 22.52 263 HIS A O 1
ATOM 2097 N N . PRO A 1 264 ? 19.660 -5.754 -10.687 1.00 23.55 264 PRO A N 1
ATOM 2098 C CA . PRO A 1 264 ? 19.102 -7.069 -10.975 1.00 23.55 264 PRO A CA 1
ATOM 2099 C C . PRO A 1 264 ? 19.942 -8.143 -10.270 1.00 23.55 264 PRO A C 1
ATOM 2101 O O . PRO A 1 264 ? 21.166 -8.151 -10.394 1.00 23.55 264 PRO A O 1
ATOM 2104 N N . VAL A 1 265 ? 19.275 -9.030 -9.531 1.00 22.48 265 VAL A N 1
ATOM 2105 C CA . VAL A 1 265 ? 19.856 -10.312 -9.121 1.00 22.48 265 VAL A CA 1
ATOM 2106 C C . VAL A 1 265 ? 20.112 -11.090 -10.414 1.00 22.48 265 VAL A C 1
ATOM 2108 O O . VAL A 1 265 ? 19.190 -11.240 -11.221 1.00 22.48 265 VAL A O 1
ATOM 2111 N N . VAL A 1 266 ? 21.375 -11.451 -10.647 1.00 22.19 266 VAL A N 1
ATOM 2112 C CA . VAL A 1 266 ? 21.805 -12.362 -11.720 1.00 22.19 266 VAL A CA 1
ATOM 2113 C C . VAL A 1 266 ? 21.449 -13.784 -11.322 1.00 22.19 266 VAL A C 1
ATOM 2115 O O . VAL A 1 266 ? 21.667 -14.110 -10.133 1.00 22.19 266 VAL A O 1
#

Secondary structure (DSSP, 8-state):
-EEEEEEETTEEEEEEEEE--SSS---------HHHHHHHHHHHHHHHHHHT--EEEEE-TTTSTTHHHHHHHHHHHHIIIIIHHHHHHHT--EEEEEHHHHHHHHHH--EEEEEEE-HHHHHHHHHHHHHHTT-GGGEEEEEE-TTS--EEEEESS---HHHHHHHHTT-------HHHHHHHHHHHHHHHHHTT-HHHHHHHHHHHHHH---------B-TTSPBPPEEEEEEE------SS-------PPPEEEEEE-PPPP-

InterPro domains:
  IPR004790 Isocitrate dehydrogenase NADP-dependent [PTHR11822] (2-201)
  IPR019818 Isocitrate/isopropylmalate dehydrogenase, conserved site [PS00470] (119-138)
  IPR024084 Isopropylmalate dehydrogenase-like domain [PF00180] (25-197)
  IPR024084 Isopropylmalate dehydrogenase-like domain [SM01329] (2-204)

pLDDT: mean 75.26, std 22.65, range [21.28, 98.38]

Organism: Timema poppense (NCBI:txid170557)

Sequence (266 aa):
MVELVFKSGGKTEVLGEVYTFDSPGVVLAMYNTDKSIQAFAHANFQVAIKKNYPLILSTKNTILKRYDGRFKDIFQEIYEKNYRKEFEEKKIYYEHRLIDDMVAQVLKSSGGFVWATKNYDGDVQSDIVAQGYGSLGMMTSVLLTPNGRTFESEAAHGTVTRHYRQHQKGLPTSTNPVASIFAWTRGLEHRALLDDTPDLARRLALNWRRSIPFHPYRDMKNEQGNCLSRALLSHSSCHNMGGRGMTSSNSEWGACWIEGAGHPVV